Protein AF-R7EUQ8-F1 (afdb_monomer)

Sequence (295 aa):
MTHGIYTDFFNKSLPMPTEGPSDADEAAALLGGLTSAEIRRVIFAPRYCPRLESGFDSVGYFVRMRNRVFRSVKSSVPRGIAATLAAEVVMYPGCFNDPEITRLAFGIPRCMICSLPFPIYNDEIFKDINKLVYRIGIIPIFAEFNRYLLFYPEDIIRKLLNVPGAAFQFNVRSLDYKDTVKFVMSLISSGKHVLFGTGARRAGRYEADTGDHFRLLRRSLGEADFNLLMLGALKFCRPPVEIRRHTEAFKPYTVVRRISFLWLRRRVYDVRVCLFQAGRICGRAAGGSPFRALP

Structure (mmCIF, N/CA/C/O backbone):
data_AF-R7EUQ8-F1
#
_entry.id   AF-R7EUQ8-F1
#
loop_
_atom_site.group_PDB
_atom_site.id
_atom_site.type_symbol
_atom_site.label_atom_id
_atom_site.label_alt_id
_atom_site.label_comp_id
_atom_site.label_asym_id
_atom_site.label_entity_id
_atom_site.label_seq_id
_atom_site.pdbx_PDB_ins_code
_atom_site.Cartn_x
_atom_site.Cartn_y
_atom_site.Cartn_z
_atom_site.occupancy
_atom_site.B_iso_or_equiv
_atom_site.auth_seq_id
_atom_site.auth_comp_id
_atom_site.auth_asym_id
_atom_site.auth_atom_id
_atom_site.pdbx_PDB_model_num
ATOM 1 N N . MET A 1 1 ? -22.438 -2.417 20.469 1.00 34.16 1 MET A N 1
ATOM 2 C CA . MET A 1 1 ? -21.268 -1.767 19.837 1.00 34.16 1 MET A CA 1
ATOM 3 C C . MET A 1 1 ? -20.565 -2.794 18.962 1.00 34.16 1 MET A C 1
ATOM 5 O O . MET A 1 1 ? -19.863 -3.658 19.476 1.00 34.16 1 MET A O 1
ATOM 9 N N . THR A 1 2 ? -20.820 -2.783 17.657 1.00 37.47 2 THR A N 1
ATOM 10 C CA . THR A 1 2 ? -20.051 -3.583 16.693 1.00 37.47 2 THR A CA 1
ATOM 11 C C . THR A 1 2 ? -18.645 -3.001 16.625 1.00 37.47 2 THR A C 1
ATOM 13 O O . THR A 1 2 ? -18.455 -1.931 16.058 1.00 37.47 2 THR A O 1
ATOM 16 N N . HIS A 1 3 ? -17.677 -3.660 17.260 1.00 50.34 3 HIS A N 1
ATOM 17 C CA . HIS A 1 3 ? -16.272 -3.275 17.156 1.00 50.34 3 HIS A CA 1
ATOM 18 C C . HIS A 1 3 ? -15.851 -3.425 15.687 1.00 50.34 3 HIS A C 1
ATOM 20 O O . HIS A 1 3 ? -15.996 -4.505 15.109 1.00 50.34 3 HIS A O 1
ATOM 26 N N . GLY A 1 4 ? -15.409 -2.332 15.063 1.00 57.97 4 GLY A N 1
ATOM 27 C CA . GLY A 1 4 ? -15.016 -2.319 13.657 1.00 57.97 4 GLY A CA 1
ATOM 28 C C . GLY A 1 4 ? -13.839 -3.264 13.393 1.00 57.97 4 GLY A C 1
ATOM 29 O O . GLY A 1 4 ? -12.853 -3.275 14.120 1.00 57.97 4 GLY A O 1
ATOM 30 N N . ILE A 1 5 ? -13.940 -4.085 12.347 1.00 71.94 5 ILE A N 1
ATOM 31 C CA . ILE A 1 5 ? -12.872 -4.985 11.883 1.00 71.94 5 ILE A CA 1
ATOM 32 C C . ILE A 1 5 ? -11.876 -4.175 11.034 1.00 71.94 5 ILE A C 1
ATOM 34 O O . ILE A 1 5 ? -11.945 -4.187 9.799 1.00 71.94 5 ILE A O 1
ATOM 38 N N . TYR A 1 6 ? -10.948 -3.453 11.663 1.00 86.75 6 TYR A N 1
ATOM 39 C CA . TYR A 1 6 ? -10.024 -2.586 10.922 1.00 86.75 6 TYR A CA 1
ATOM 40 C C . TYR A 1 6 ? -8.933 -3.357 10.183 1.00 86.75 6 TYR A C 1
ATOM 42 O O . TYR A 1 6 ? -8.517 -4.451 10.587 1.00 86.75 6 TYR A O 1
ATOM 50 N N . THR A 1 7 ? -8.485 -2.761 9.080 1.00 89.31 7 THR A N 1
ATOM 51 C CA . THR A 1 7 ? -7.442 -3.301 8.207 1.00 89.31 7 THR A CA 1
ATOM 52 C C . THR A 1 7 ? -6.179 -2.459 8.298 1.00 89.31 7 THR A C 1
ATOM 54 O O . THR A 1 7 ? -6.228 -1.251 8.084 1.00 89.31 7 THR A O 1
ATOM 57 N N . ASP A 1 8 ? -5.046 -3.104 8.557 1.00 91.75 8 ASP A N 1
ATOM 58 C CA . ASP A 1 8 ? -3.721 -2.542 8.308 1.00 91.75 8 ASP A CA 1
ATOM 59 C C . ASP A 1 8 ? -3.311 -2.866 6.865 1.00 91.75 8 ASP A C 1
ATOM 61 O O . ASP A 1 8 ? -2.985 -4.012 6.545 1.00 91.75 8 ASP A O 1
ATOM 65 N N . PHE A 1 9 ? -3.383 -1.871 5.976 1.00 92.31 9 PHE A N 1
ATOM 66 C CA . PHE A 1 9 ? -3.142 -2.059 4.540 1.00 92.31 9 PHE A CA 1
ATOM 67 C C . PHE A 1 9 ? -1.665 -2.139 4.155 1.00 92.31 9 PHE A C 1
ATOM 69 O O . PHE A 1 9 ? -1.357 -2.431 2.997 1.00 92.31 9 PHE A O 1
ATOM 76 N N . PHE A 1 10 ? -0.750 -1.852 5.080 1.00 93.81 10 PHE A N 1
ATOM 77 C CA . PHE A 1 10 ? 0.673 -1.817 4.781 1.00 93.81 10 PHE A CA 1
ATOM 78 C C . PHE A 1 10 ? 1.478 -2.165 6.024 1.00 93.81 10 PHE A C 1
ATOM 80 O O . PHE A 1 10 ? 1.730 -1.315 6.877 1.00 93.81 10 PHE A O 1
ATOM 87 N N . ASN A 1 11 ? 1.892 -3.427 6.106 1.00 93.12 11 ASN A N 1
ATOM 88 C CA . ASN A 1 11 ? 2.633 -3.958 7.237 1.00 93.12 11 ASN A CA 1
ATOM 89 C C . ASN A 1 11 ? 3.914 -4.674 6.775 1.00 93.12 11 ASN A C 1
ATOM 91 O O . ASN A 1 11 ? 3.906 -5.418 5.790 1.00 93.12 11 ASN A O 1
ATOM 95 N N . LYS A 1 12 ? 5.015 -4.448 7.494 1.00 93.44 12 LYS A N 1
ATOM 96 C CA . LYS A 1 12 ? 6.372 -4.918 7.178 1.00 93.44 12 LYS A CA 1
ATOM 97 C C . LYS A 1 12 ? 6.929 -5.878 8.239 1.00 93.44 12 LYS A C 1
ATOM 99 O O . LYS A 1 12 ? 8.130 -6.103 8.286 1.00 93.44 12 LYS A O 1
ATOM 104 N N . SER A 1 13 ? 6.074 -6.467 9.076 1.00 92.88 13 SER A N 1
ATOM 105 C CA . SER A 1 13 ? 6.488 -7.320 10.203 1.00 92.88 13 SER A CA 1
ATOM 106 C C . SER A 1 13 ? 6.878 -8.752 9.813 1.00 92.88 13 SER A C 1
ATOM 108 O O . SER A 1 13 ? 7.071 -9.594 10.684 1.00 92.88 13 SER A O 1
ATOM 110 N N . LEU A 1 14 ? 7.021 -9.056 8.517 1.00 94.25 14 LEU A N 1
ATOM 111 C CA . LEU A 1 14 ? 7.651 -10.308 8.095 1.00 94.25 14 LEU A CA 1
ATOM 112 C C . LEU A 1 14 ? 9.177 -10.147 8.157 1.00 94.25 14 LEU A C 1
ATOM 114 O O . LEU A 1 14 ? 9.667 -9.187 7.563 1.00 94.25 14 LEU A O 1
ATOM 118 N N . PRO A 1 15 ? 9.918 -11.062 8.812 1.00 93.19 15 PRO A N 1
ATOM 119 C CA . PRO A 1 15 ? 11.376 -11.000 8.896 1.00 93.19 15 PRO A CA 1
ATOM 120 C C . PRO A 1 15 ? 11.994 -11.414 7.557 1.00 93.19 15 PRO A C 1
ATOM 122 O O . PRO A 1 15 ? 12.353 -12.572 7.328 1.00 93.19 15 PRO A O 1
ATOM 125 N N . MET A 1 16 ? 12.018 -10.475 6.615 1.00 91.81 16 MET A N 1
ATOM 126 C CA . MET A 1 16 ? 12.604 -10.674 5.297 1.00 91.81 16 MET A CA 1
ATOM 127 C C . MET A 1 16 ? 14.109 -10.384 5.358 1.00 91.81 16 MET A C 1
ATOM 129 O O . MET A 1 16 ? 14.545 -9.571 6.166 1.00 91.81 16 MET A O 1
ATOM 133 N N . PRO A 1 17 ? 14.928 -10.978 4.474 1.00 85.38 17 PRO A N 1
ATOM 134 C CA . PRO A 1 17 ? 16.382 -10.783 4.510 1.00 85.38 17 PRO A CA 1
ATOM 135 C C . PRO A 1 17 ? 16.854 -9.319 4.448 1.00 85.38 17 PRO A C 1
ATOM 137 O O . PRO A 1 17 ? 17.940 -8.999 4.919 1.00 85.38 17 PRO A O 1
ATOM 140 N N . THR A 1 18 ? 16.060 -8.436 3.843 1.00 79.81 18 THR A N 1
ATOM 141 C CA . THR A 1 18 ? 16.431 -7.052 3.514 1.00 79.81 18 THR A CA 1
ATOM 142 C C . THR A 1 18 ? 15.625 -6.001 4.272 1.00 79.81 18 THR A C 1
ATOM 144 O O . THR A 1 18 ? 15.927 -4.808 4.188 1.00 79.81 18 THR A O 1
ATOM 147 N N . GLU A 1 19 ? 14.594 -6.410 5.014 1.00 87.12 19 GLU A N 1
ATOM 148 C CA . GLU A 1 19 ? 13.766 -5.514 5.814 1.00 87.12 19 GLU A CA 1
ATOM 149 C C . GLU A 1 19 ? 12.863 -6.259 6.800 1.00 87.12 19 GLU A C 1
ATOM 151 O O . GLU A 1 19 ? 12.637 -7.461 6.693 1.00 87.12 19 GLU A O 1
ATOM 156 N N . GLY A 1 20 ? 12.265 -5.488 7.705 1.00 88.19 20 GLY A N 1
ATOM 157 C CA . GLY A 1 20 ? 11.394 -6.016 8.740 1.00 88.19 20 GLY A CA 1
ATOM 158 C C . GLY A 1 20 ? 12.180 -6.424 9.986 1.00 88.19 20 GLY A C 1
ATOM 159 O O . GLY A 1 20 ? 13.301 -5.940 10.191 1.00 88.19 20 GLY A O 1
ATOM 160 N N . PRO A 1 21 ? 11.567 -7.265 10.830 1.00 90.94 21 PRO A N 1
ATOM 161 C CA . PRO A 1 21 ? 12.168 -7.773 12.052 1.00 90.94 21 PRO A CA 1
ATOM 162 C C . PRO A 1 21 ? 13.388 -8.641 11.767 1.00 90.94 21 PRO A C 1
ATOM 164 O O . PRO A 1 21 ? 13.488 -9.269 10.713 1.00 90.94 21 PRO A O 1
ATOM 167 N N . SER A 1 22 ? 14.289 -8.711 12.737 1.00 89.50 22 SER A N 1
ATOM 168 C CA . SER A 1 22 ? 15.525 -9.491 12.642 1.00 89.50 22 SER A CA 1
ATOM 169 C C . SER A 1 22 ? 15.256 -10.998 12.689 1.00 89.50 22 SER A C 1
ATOM 171 O O . SER A 1 22 ? 15.997 -11.784 12.100 1.00 89.50 22 SER A O 1
ATOM 173 N N . ASP A 1 23 ? 14.182 -11.401 13.372 1.00 90.00 23 ASP A N 1
ATOM 174 C CA . ASP A 1 23 ? 13.804 -12.792 13.593 1.00 90.00 23 ASP A CA 1
ATOM 175 C C . ASP A 1 23 ? 12.287 -12.961 13.834 1.00 90.00 23 ASP A C 1
ATOM 177 O O . ASP A 1 23 ? 11.487 -12.024 13.738 1.00 90.00 23 ASP A O 1
ATOM 181 N N . ALA A 1 24 ? 11.877 -14.206 14.094 1.00 90.44 24 ALA A N 1
ATOM 182 C CA . ALA A 1 24 ? 10.484 -14.564 14.331 1.00 90.44 24 ALA A CA 1
ATOM 183 C C . ALA A 1 24 ? 9.937 -14.047 15.674 1.00 90.44 24 ALA A C 1
ATOM 185 O O . ALA A 1 24 ? 8.727 -13.827 15.771 1.00 90.44 24 ALA A O 1
ATOM 186 N N . ASP A 1 25 ? 10.790 -13.832 16.676 1.00 90.12 25 ASP A N 1
ATOM 187 C CA . ASP A 1 25 ? 10.382 -13.377 18.007 1.00 90.12 25 ASP A CA 1
ATOM 188 C C . ASP A 1 25 ? 10.091 -11.873 17.989 1.00 90.12 25 ASP A C 1
ATOM 190 O O . ASP A 1 25 ? 9.046 -11.428 18.471 1.00 90.12 25 ASP A O 1
ATOM 194 N N . GLU A 1 26 ? 10.946 -11.086 17.331 1.00 89.88 26 GLU A N 1
ATOM 195 C CA . GLU A 1 26 ? 10.694 -9.667 17.083 1.00 89.88 26 GLU A CA 1
ATOM 196 C C . GLU A 1 26 ? 9.436 -9.478 16.212 1.00 89.88 26 GLU A C 1
ATOM 198 O O . GLU A 1 26 ? 8.598 -8.611 16.489 1.00 89.88 26 GLU A O 1
ATOM 203 N N . ALA A 1 27 ? 9.239 -10.335 15.203 1.00 91.81 27 ALA A N 1
ATOM 204 C CA . ALA A 1 27 ? 8.005 -10.356 14.421 1.00 91.81 27 ALA A CA 1
ATOM 205 C C . ALA A 1 27 ? 6.776 -10.688 15.283 1.00 91.81 27 ALA A C 1
ATOM 207 O O . ALA A 1 27 ? 5.742 -10.028 15.165 1.00 91.81 27 ALA A O 1
ATOM 208 N N . ALA A 1 28 ? 6.873 -11.667 16.185 1.00 89.38 28 ALA A N 1
ATOM 209 C CA . ALA A 1 28 ? 5.788 -12.019 17.097 1.00 89.38 28 ALA A CA 1
ATOM 210 C C . ALA A 1 28 ? 5.420 -10.855 18.029 1.00 89.38 28 ALA A C 1
ATOM 212 O O . ALA A 1 28 ? 4.234 -10.578 18.226 1.00 89.38 28 ALA A O 1
ATOM 213 N N . ALA A 1 29 ? 6.417 -10.131 18.544 1.00 87.56 29 ALA A N 1
ATOM 214 C CA . ALA A 1 29 ? 6.205 -8.953 19.378 1.00 87.56 29 ALA A CA 1
ATOM 215 C C . ALA A 1 29 ? 5.434 -7.847 18.633 1.00 87.56 29 ALA A C 1
ATOM 217 O O . ALA A 1 29 ? 4.500 -7.264 19.187 1.00 87.56 29 ALA A O 1
ATOM 218 N N . LEU A 1 30 ? 5.766 -7.599 17.360 1.00 87.50 30 LEU A N 1
ATOM 219 C CA . LEU A 1 30 ? 5.015 -6.675 16.502 1.00 87.50 30 LEU A CA 1
ATOM 220 C C . LEU A 1 30 ? 3.567 -7.123 16.288 1.00 87.50 30 LEU A C 1
ATOM 222 O O . LEU A 1 30 ? 2.634 -6.330 16.430 1.00 87.50 30 LEU A O 1
ATOM 226 N N . LEU A 1 31 ? 3.375 -8.400 15.956 1.00 88.94 31 LEU A N 1
ATOM 227 C CA . LEU A 1 31 ? 2.060 -8.967 15.664 1.00 88.94 31 LEU A CA 1
ATOM 228 C C . LEU A 1 31 ? 1.137 -8.969 16.886 1.00 88.94 31 LEU A C 1
ATOM 230 O O . LEU A 1 31 ? -0.070 -8.762 16.737 1.00 88.94 31 LEU A O 1
ATOM 234 N N . GLY A 1 32 ? 1.691 -9.130 18.090 1.00 85.00 32 GLY A N 1
ATOM 235 C CA . GLY A 1 32 ? 0.947 -9.031 19.346 1.00 85.00 32 GLY A CA 1
ATOM 236 C C . GLY A 1 32 ? 0.250 -7.678 19.536 1.00 85.00 32 GLY A C 1
ATOM 237 O O . GLY A 1 32 ? -0.845 -7.624 20.098 1.00 85.00 32 GLY A O 1
ATOM 238 N N . GLY A 1 33 ? 0.822 -6.593 18.999 1.00 82.88 33 GLY A N 1
ATOM 239 C CA . GLY A 1 33 ? 0.255 -5.244 19.084 1.00 82.88 33 GLY A CA 1
ATOM 240 C C . GLY A 1 33 ? -1.011 -5.024 18.247 1.00 82.88 33 GLY A C 1
ATOM 241 O O . GLY A 1 33 ? -1.800 -4.133 18.560 1.00 82.88 33 GLY A O 1
ATOM 242 N N . LEU A 1 34 ? -1.257 -5.853 17.224 1.00 85.50 34 LEU A N 1
ATOM 243 C CA . LEU A 1 34 ? -2.362 -5.652 16.277 1.00 85.50 34 LEU A CA 1
ATOM 244 C C . LEU A 1 34 ? -3.739 -5.706 16.952 1.00 85.50 34 LEU A C 1
ATOM 246 O O . LEU A 1 34 ? -4.609 -4.890 16.656 1.00 85.50 34 LEU A O 1
ATOM 250 N N . THR A 1 35 ? -3.945 -6.642 17.883 1.00 81.94 35 THR A N 1
ATOM 251 C CA . THR A 1 35 ? -5.243 -6.788 18.565 1.00 81.94 35 THR A CA 1
ATOM 252 C C . THR A 1 35 ? -5.562 -5.586 19.444 1.00 81.94 35 THR A C 1
ATOM 254 O O . THR A 1 35 ? -6.700 -5.118 19.435 1.00 81.94 35 THR A O 1
ATOM 257 N N . SER A 1 36 ? -4.567 -5.076 20.170 1.00 81.75 36 SER A N 1
ATOM 258 C CA . SER A 1 36 ? -4.708 -3.887 21.016 1.00 81.75 36 SER A CA 1
ATOM 259 C C . SER A 1 36 ? -4.984 -2.625 20.195 1.00 81.75 36 SER A C 1
ATOM 261 O O . SER A 1 36 ? -5.656 -1.721 20.676 1.00 81.75 36 SER A O 1
ATOM 263 N N . ALA A 1 37 ? -4.524 -2.593 18.942 1.00 80.19 37 ALA A N 1
ATOM 264 C CA . ALA A 1 37 ? -4.804 -1.541 17.966 1.00 80.19 37 ALA A CA 1
ATOM 265 C C . ALA A 1 37 ? -6.154 -1.711 17.232 1.00 80.19 37 ALA A C 1
ATOM 267 O O . ALA A 1 37 ? -6.403 -1.041 16.230 1.00 80.19 37 ALA A O 1
ATOM 268 N N . GLU A 1 38 ? -7.017 -2.628 17.691 1.00 85.06 38 GLU A N 1
ATOM 269 C CA . GLU A 1 38 ? -8.305 -2.972 17.067 1.00 85.06 38 GLU A CA 1
ATOM 270 C C . GLU A 1 38 ? -8.178 -3.505 15.619 1.00 85.06 38 GLU A C 1
ATOM 272 O O . GLU A 1 38 ? -9.156 -3.573 14.870 1.00 85.06 38 GLU A O 1
ATOM 277 N N . ILE A 1 39 ? -6.980 -3.932 15.205 1.00 87.75 39 ILE A N 1
ATOM 278 C CA . ILE A 1 39 ? -6.729 -4.482 13.872 1.00 87.75 39 ILE A CA 1
ATOM 279 C C . ILE A 1 39 ? -7.186 -5.944 13.833 1.00 87.75 39 ILE A C 1
ATOM 281 O O . ILE A 1 39 ? -6.866 -6.772 14.693 1.00 87.75 39 ILE A O 1
ATOM 285 N N . ARG A 1 40 ? -7.956 -6.274 12.795 1.00 88.31 40 ARG A N 1
ATOM 286 C CA . ARG A 1 40 ? -8.498 -7.620 12.539 1.00 88.31 40 ARG A CA 1
ATOM 287 C C . ARG A 1 40 ? -8.167 -8.141 11.144 1.00 88.31 40 ARG A C 1
ATOM 289 O O . ARG A 1 40 ? -8.379 -9.316 10.858 1.00 88.31 40 ARG A O 1
ATOM 296 N N . ARG A 1 41 ? -7.620 -7.293 10.274 1.00 90.56 41 ARG A N 1
ATOM 297 C CA . ARG A 1 41 ? -7.054 -7.678 8.979 1.00 90.56 41 ARG A CA 1
ATOM 298 C C . ARG A 1 41 ? -5.692 -7.035 8.802 1.00 90.56 41 ARG A C 1
ATOM 300 O O . ARG A 1 41 ? -5.531 -5.861 9.106 1.00 90.56 41 ARG A O 1
ATOM 307 N N . VAL A 1 42 ? -4.736 -7.784 8.278 1.00 91.56 42 VAL A N 1
ATOM 308 C CA . VAL A 1 42 ? -3.388 -7.277 8.009 1.00 91.56 42 VAL A CA 1
ATOM 309 C C . VAL A 1 42 ? -2.944 -7.677 6.612 1.00 91.56 42 VAL A C 1
ATOM 311 O O . VAL A 1 42 ? -3.123 -8.823 6.190 1.00 91.56 42 VAL A O 1
ATOM 314 N N . ILE A 1 43 ? -2.372 -6.718 5.892 1.00 94.50 43 ILE A N 1
ATOM 315 C CA . ILE A 1 43 ? -1.746 -6.923 4.592 1.00 94.50 43 ILE A CA 1
ATOM 316 C C . ILE A 1 43 ? -0.237 -6.837 4.785 1.00 94.50 43 ILE A C 1
ATOM 318 O O . ILE A 1 43 ? 0.337 -5.757 4.932 1.00 94.50 43 ILE A O 1
ATOM 322 N N . PHE A 1 44 ? 0.407 -7.999 4.779 1.00 95.62 44 PHE A N 1
ATOM 323 C CA . PHE A 1 44 ? 1.857 -8.087 4.788 1.00 95.62 44 PHE A CA 1
ATOM 324 C C . PHE A 1 44 ? 2.383 -7.722 3.407 1.00 95.62 44 PHE A C 1
ATOM 326 O O . PHE A 1 44 ? 2.119 -8.428 2.431 1.00 95.62 44 PHE A O 1
ATOM 333 N N . ALA A 1 45 ? 3.136 -6.633 3.327 1.00 96.06 45 ALA A N 1
ATOM 334 C CA . ALA A 1 45 ? 3.613 -6.065 2.076 1.00 96.06 45 ALA A CA 1
ATOM 335 C C . ALA A 1 45 ? 5.141 -5.918 2.069 1.00 96.06 45 ALA A C 1
ATOM 337 O O . ALA A 1 45 ? 5.634 -4.802 1.901 1.00 96.06 45 ALA A O 1
ATOM 338 N N . PRO A 1 46 ? 5.920 -7.003 2.247 1.00 94.81 46 PRO A N 1
ATOM 339 C CA . PRO A 1 46 ? 7.370 -6.911 2.167 1.00 94.81 46 PRO A CA 1
ATOM 340 C C . PRO A 1 46 ? 7.829 -6.397 0.798 1.00 94.81 46 PRO A C 1
ATOM 342 O O . PRO A 1 46 ? 7.139 -6.558 -0.210 1.00 94.81 46 PRO A O 1
ATOM 345 N N . ARG A 1 47 ? 8.982 -5.742 0.775 1.00 93.81 47 ARG A N 1
ATOM 346 C CA . ARG A 1 47 ? 9.561 -5.046 -0.359 1.00 93.81 47 ARG A CA 1
ATOM 347 C C . ARG A 1 47 ? 10.051 -6.082 -1.345 1.00 93.81 47 ARG A C 1
ATOM 349 O O . ARG A 1 47 ? 10.770 -7.007 -0.990 1.00 93.81 47 ARG A O 1
ATOM 356 N N . TYR A 1 48 ? 9.662 -5.893 -2.591 1.00 93.75 48 TYR A N 1
ATOM 357 C CA . TYR A 1 48 ? 10.220 -6.603 -3.718 1.00 93.75 48 TYR A CA 1
ATOM 358 C C . TYR A 1 48 ? 11.032 -5.614 -4.551 1.00 93.75 48 TYR A C 1
ATOM 360 O O . TYR A 1 48 ? 10.471 -4.708 -5.176 1.00 93.75 48 TYR A O 1
ATOM 368 N N . CYS A 1 49 ? 12.357 -5.772 -4.534 1.00 88.31 49 CYS A N 1
ATOM 369 C CA . CYS A 1 49 ? 13.269 -4.968 -5.338 1.00 88.31 49 CYS A CA 1
ATOM 370 C C . CYS A 1 49 ? 14.403 -5.819 -5.940 1.00 88.31 49 CYS A C 1
ATOM 372 O O . CYS A 1 49 ? 15.523 -5.812 -5.430 1.00 88.31 49 CYS A O 1
ATOM 374 N N . PRO A 1 50 ? 14.155 -6.519 -7.059 1.00 80.94 50 PRO A N 1
ATOM 375 C CA . PRO A 1 50 ? 15.129 -7.436 -7.660 1.00 80.94 50 PRO A CA 1
ATOM 376 C C . PRO A 1 50 ? 16.417 -6.745 -8.144 1.00 80.94 50 PRO A C 1
ATOM 378 O O . PRO A 1 50 ? 17.432 -7.402 -8.326 1.00 80.94 50 PRO A O 1
ATOM 381 N N . ARG A 1 51 ? 16.403 -5.418 -8.363 1.00 76.75 51 ARG A N 1
ATOM 382 C CA . ARG A 1 51 ? 17.589 -4.653 -8.793 1.00 76.75 51 ARG A CA 1
ATOM 383 C C . ARG A 1 51 ? 18.478 -4.159 -7.652 1.00 76.75 51 ARG A C 1
ATOM 385 O O . ARG A 1 51 ? 19.629 -3.829 -7.911 1.00 76.75 51 ARG A O 1
ATOM 392 N N . LEU A 1 52 ? 17.944 -4.030 -6.439 1.00 63.69 52 LEU A N 1
ATOM 393 C CA . LEU A 1 52 ? 18.683 -3.479 -5.294 1.00 63.69 52 LEU A CA 1
ATOM 394 C C . LEU A 1 52 ? 19.062 -4.550 -4.273 1.00 63.69 52 LEU A C 1
ATOM 396 O O . LEU A 1 52 ? 19.949 -4.326 -3.456 1.00 63.69 52 LEU A O 1
ATOM 400 N N . GLU A 1 53 ? 18.387 -5.695 -4.303 1.00 65.12 53 GLU A N 1
ATOM 401 C CA . GLU A 1 53 ? 18.494 -6.711 -3.270 1.00 65.12 53 GLU A CA 1
ATOM 402 C C . GLU A 1 53 ? 18.998 -8.025 -3.878 1.00 65.12 53 GLU A C 1
ATOM 404 O O . GLU A 1 53 ? 18.274 -8.717 -4.599 1.00 65.12 53 GLU A O 1
ATOM 409 N N . SER A 1 54 ? 20.260 -8.358 -3.586 1.00 57.41 54 SER A N 1
ATOM 410 C CA . SER A 1 54 ? 20.895 -9.605 -4.017 1.00 57.41 54 SER A CA 1
ATOM 411 C C . SER A 1 54 ? 20.078 -10.811 -3.549 1.00 57.41 54 SER A C 1
ATOM 413 O O . SER A 1 54 ? 19.818 -10.965 -2.355 1.00 57.41 54 SER A O 1
ATOM 415 N N . GLY A 1 55 ? 19.690 -11.678 -4.485 1.00 59.62 55 GLY A N 1
ATOM 416 C CA . GLY A 1 55 ? 18.974 -12.918 -4.196 1.00 59.62 55 GLY A CA 1
ATOM 417 C C . GLY A 1 55 ? 17.465 -12.881 -4.437 1.00 59.62 55 GLY A C 1
ATOM 418 O O . GLY A 1 55 ? 16.827 -13.905 -4.228 1.00 59.62 55 GLY A O 1
ATOM 419 N N . PHE A 1 56 ? 16.866 -11.778 -4.903 1.00 64.31 56 PHE A N 1
ATOM 420 C CA . PHE A 1 56 ? 15.481 -11.773 -5.409 1.00 64.31 56 PHE A CA 1
ATOM 421 C C . PHE A 1 56 ? 15.433 -11.828 -6.939 1.00 64.31 56 PHE A C 1
ATOM 423 O O . PHE A 1 56 ? 14.802 -10.995 -7.582 1.00 64.31 56 PHE A O 1
ATOM 430 N N . ASP A 1 57 ? 16.062 -12.842 -7.528 1.00 69.88 57 ASP A N 1
ATOM 431 C CA . ASP A 1 57 ? 16.316 -12.902 -8.978 1.00 69.88 57 ASP A CA 1
ATOM 432 C C . ASP A 1 57 ? 15.044 -13.079 -9.835 1.00 69.88 57 ASP A C 1
ATOM 434 O O . ASP A 1 57 ? 15.078 -12.945 -11.055 1.00 69.88 57 ASP A O 1
ATOM 438 N N . SER A 1 58 ? 13.898 -13.384 -9.215 1.00 86.88 58 SER A N 1
ATOM 439 C CA . SER A 1 58 ? 12.596 -13.512 -9.887 1.00 86.88 58 SER A CA 1
ATOM 440 C C . SER A 1 58 ? 11.424 -13.299 -8.928 1.00 86.88 58 SER A C 1
ATOM 442 O O . SER A 1 58 ? 11.546 -13.498 -7.711 1.00 86.88 58 SER A O 1
ATOM 444 N N . VAL A 1 59 ? 10.248 -12.974 -9.478 1.00 93.69 59 VAL A N 1
ATOM 445 C CA . VAL A 1 59 ? 8.991 -12.943 -8.710 1.00 93.69 59 VAL A CA 1
ATOM 446 C C . VAL A 1 59 ? 8.717 -14.300 -8.051 1.00 93.69 59 VAL A C 1
ATOM 448 O O . VAL A 1 59 ? 8.347 -14.365 -6.874 1.00 93.69 59 VAL A O 1
ATOM 451 N N . GLY A 1 60 ? 8.951 -15.401 -8.772 1.00 93.31 60 GLY A N 1
ATOM 452 C CA . GLY A 1 60 ? 8.756 -16.754 -8.257 1.00 93.31 60 GLY A CA 1
ATOM 453 C C . GLY A 1 60 ? 9.606 -17.062 -7.019 1.00 93.31 60 GLY A C 1
ATOM 454 O O . GLY A 1 60 ? 9.094 -17.648 -6.058 1.00 93.31 60 GLY A O 1
ATOM 455 N N . TYR A 1 61 ? 10.876 -16.644 -7.002 1.00 91.12 61 TYR A N 1
ATOM 456 C CA . TYR A 1 61 ? 11.741 -16.798 -5.829 1.00 91.12 61 TYR A CA 1
ATOM 457 C C . TYR A 1 61 ? 11.233 -15.979 -4.638 1.00 91.12 61 TYR A C 1
ATOM 459 O O . TYR A 1 61 ? 11.044 -16.535 -3.552 1.00 91.12 61 TYR A O 1
ATOM 467 N N . PHE A 1 62 ? 10.935 -14.691 -4.850 1.00 94.00 62 PHE A N 1
ATOM 468 C CA . PHE A 1 62 ? 10.411 -13.814 -3.802 1.00 94.00 62 PHE A CA 1
ATOM 469 C C . PHE A 1 62 ? 9.142 -14.388 -3.159 1.00 94.00 62 PHE A C 1
ATOM 471 O O . PHE A 1 62 ? 9.048 -14.469 -1.934 1.00 94.00 62 PHE A O 1
ATOM 478 N N . VAL A 1 63 ? 8.186 -14.864 -3.965 1.00 95.31 63 VAL A N 1
ATOM 479 C CA . VAL A 1 63 ? 6.934 -15.445 -3.456 1.00 95.31 63 VAL A CA 1
ATOM 480 C C . VAL A 1 63 ? 7.195 -16.701 -2.621 1.00 95.31 63 VAL A C 1
ATOM 482 O O . VAL A 1 63 ? 6.571 -16.870 -1.569 1.00 95.31 63 VAL A O 1
ATOM 485 N N . ARG A 1 64 ? 8.119 -17.581 -3.040 1.00 94.94 64 ARG A N 1
ATOM 486 C CA . ARG A 1 64 ? 8.495 -18.766 -2.246 1.00 94.94 64 ARG A CA 1
ATOM 487 C C . ARG A 1 64 ? 9.105 -18.366 -0.905 1.00 94.94 64 ARG A C 1
ATOM 489 O O . ARG A 1 64 ? 8.695 -18.916 0.118 1.00 94.94 64 ARG A O 1
ATOM 496 N N . MET A 1 65 ? 10.025 -17.402 -0.909 1.00 93.56 65 MET A N 1
ATOM 497 C CA . MET A 1 65 ? 10.673 -16.893 0.301 1.00 93.56 65 MET A CA 1
ATOM 498 C C . MET A 1 65 ? 9.656 -16.259 1.255 1.00 93.56 65 MET A C 1
ATOM 500 O O . MET A 1 65 ? 9.520 -16.713 2.389 1.00 93.56 65 MET A O 1
ATOM 504 N N . ARG A 1 66 ? 8.864 -15.291 0.775 1.00 95.25 66 ARG A N 1
ATOM 505 C CA . ARG A 1 66 ? 7.801 -14.627 1.547 1.00 95.25 66 ARG A CA 1
ATOM 506 C C . ARG A 1 66 ? 6.854 -15.639 2.183 1.00 95.25 66 ARG A C 1
ATOM 508 O O . ARG A 1 66 ? 6.523 -15.530 3.357 1.00 95.25 66 ARG A O 1
ATOM 515 N N . ASN A 1 67 ? 6.414 -16.639 1.420 1.00 96.25 67 ASN A N 1
ATOM 516 C CA . ASN A 1 67 ? 5.493 -17.648 1.933 1.00 96.25 67 ASN A CA 1
ATOM 517 C C . ASN A 1 67 ? 6.163 -18.564 2.973 1.00 96.25 67 ASN A C 1
ATOM 519 O O . ASN A 1 67 ? 5.498 -18.985 3.916 1.00 96.25 67 ASN A O 1
ATOM 523 N N . ARG A 1 68 ? 7.459 -18.878 2.826 1.00 95.69 68 ARG A N 1
ATOM 524 C CA . ARG A 1 68 ? 8.231 -19.627 3.832 1.00 95.69 68 ARG A CA 1
ATOM 525 C C . ARG A 1 68 ? 8.355 -18.831 5.132 1.00 95.69 68 ARG A C 1
ATOM 527 O O . ARG A 1 68 ? 8.041 -19.380 6.182 1.00 95.69 68 ARG A O 1
ATOM 534 N N . VAL A 1 69 ? 8.732 -17.557 5.041 1.00 95.12 69 VAL A N 1
ATOM 535 C CA . VAL A 1 69 ? 8.828 -16.633 6.183 1.00 95.12 69 VAL A CA 1
ATOM 536 C C . VAL A 1 69 ? 7.470 -16.459 6.863 1.00 95.12 69 VAL A C 1
ATOM 538 O O . VAL A 1 69 ? 7.356 -16.570 8.077 1.00 95.12 69 VAL A O 1
ATOM 541 N N . PHE A 1 70 ? 6.394 -16.277 6.096 1.00 96.38 70 PHE A N 1
ATOM 542 C CA . PHE A 1 70 ? 5.061 -16.188 6.684 1.00 96.38 70 PHE A CA 1
ATOM 543 C C . PHE A 1 70 ? 4.686 -17.454 7.461 1.00 96.38 70 PHE A C 1
ATOM 545 O O . PHE A 1 70 ? 4.116 -17.356 8.541 1.00 96.38 70 PHE A O 1
ATOM 552 N N . ARG A 1 71 ? 5.020 -18.650 6.953 1.00 95.88 71 ARG A N 1
ATOM 553 C CA . ARG A 1 71 ? 4.741 -19.905 7.670 1.00 95.88 71 ARG A CA 1
ATOM 554 C C . ARG A 1 71 ? 5.460 -19.981 9.016 1.00 95.88 71 ARG A C 1
ATOM 556 O O . ARG A 1 71 ? 4.855 -20.512 9.940 1.00 95.88 71 ARG A O 1
ATOM 563 N N . SER A 1 72 ? 6.682 -19.454 9.139 1.00 93.69 72 SER A N 1
ATOM 564 C CA . SER A 1 72 ? 7.414 -19.480 10.413 1.00 93.69 72 SER A CA 1
ATOM 565 C C . SER A 1 72 ? 6.839 -18.525 11.459 1.00 93.69 72 SER A C 1
ATOM 567 O O . SER A 1 72 ? 6.976 -18.800 12.642 1.00 93.69 72 SER A O 1
ATOM 569 N N . VAL A 1 73 ? 6.157 -17.448 11.050 1.00 93.88 73 VAL A N 1
ATOM 570 C CA . VAL A 1 73 ? 5.516 -16.488 11.975 1.00 93.88 73 VAL A CA 1
ATOM 571 C C . VAL A 1 73 ? 3.996 -16.651 12.071 1.00 93.88 73 VAL A C 1
ATOM 573 O O . VAL A 1 73 ? 3.337 -15.943 12.829 1.00 93.88 73 VAL A O 1
ATOM 576 N N . LYS A 1 74 ? 3.400 -1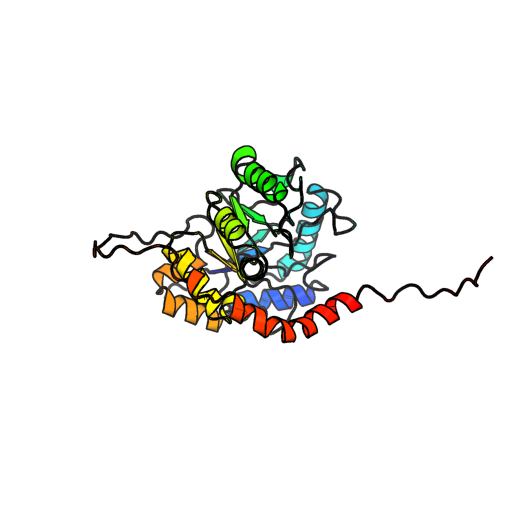7.579 11.310 1.00 93.62 74 LYS A N 1
ATOM 577 C CA . LYS A 1 74 ? 1.940 -17.739 11.207 1.00 93.62 74 LYS A CA 1
ATOM 578 C C . LYS A 1 74 ? 1.285 -18.023 12.559 1.00 93.62 74 LYS A C 1
ATOM 580 O O . LYS A 1 74 ? 0.188 -17.532 12.803 1.00 93.62 74 LYS A O 1
ATOM 585 N N . SER A 1 75 ? 1.939 -18.801 13.421 1.00 92.88 75 SER A N 1
ATOM 586 C CA . SER A 1 75 ? 1.465 -19.093 14.781 1.00 92.88 75 SER A CA 1
ATOM 587 C C . SER A 1 75 ? 1.453 -17.866 15.691 1.00 92.88 75 SER A C 1
ATOM 589 O O . SER A 1 75 ? 0.695 -17.843 16.656 1.00 92.88 75 SER A O 1
ATOM 591 N N . SER A 1 76 ? 2.258 -16.852 15.371 1.00 92.19 76 SER A N 1
ATOM 592 C CA . SER A 1 76 ? 2.360 -15.597 16.117 1.00 92.19 76 SER A CA 1
ATOM 593 C C . SER A 1 76 ? 1.327 -14.559 15.677 1.00 92.19 76 SER A C 1
ATOM 595 O O . SER A 1 76 ? 1.153 -13.549 16.352 1.00 92.19 76 SER A O 1
ATOM 597 N N . VAL A 1 77 ? 0.618 -14.786 14.563 1.00 91.00 77 VAL A N 1
ATOM 598 C CA . VAL A 1 77 ? -0.514 -13.941 14.162 1.00 91.00 77 VAL A CA 1
ATOM 599 C C . VAL A 1 77 ? -1.668 -14.178 15.147 1.00 91.00 77 VAL A C 1
ATOM 601 O O . VAL A 1 77 ? -2.138 -15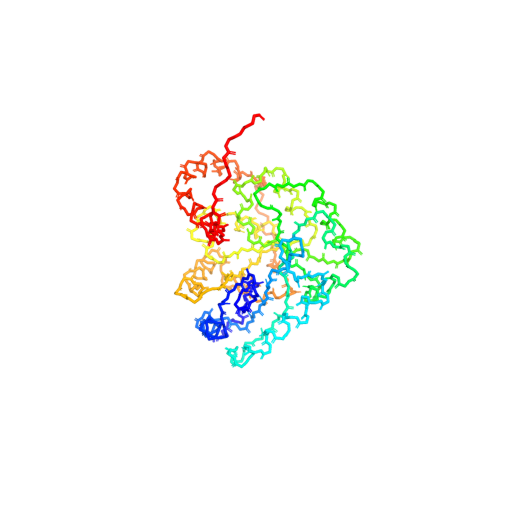.316 15.254 1.00 91.00 77 VAL A O 1
ATOM 604 N N . PRO A 1 78 ? -2.160 -13.143 15.857 1.00 89.44 78 PRO A N 1
ATOM 605 C CA . PRO A 1 78 ? -3.236 -13.312 16.828 1.00 89.44 78 PRO A CA 1
ATOM 606 C C . PRO A 1 78 ? -4.481 -13.981 16.235 1.00 89.44 78 PRO A C 1
ATOM 608 O O . PRO A 1 78 ? -4.888 -13.706 15.101 1.00 89.44 78 PRO A O 1
ATOM 611 N N . ARG A 1 79 ? -5.129 -14.844 17.029 1.00 88.31 79 ARG A N 1
ATOM 612 C CA . ARG A 1 79 ? -6.382 -15.504 16.630 1.00 88.31 79 ARG A CA 1
ATOM 613 C C . ARG A 1 79 ? -7.435 -14.462 16.241 1.00 88.31 79 ARG A C 1
ATOM 615 O O . ARG A 1 79 ? -7.609 -13.457 16.922 1.00 88.31 79 ARG A O 1
ATOM 622 N N . GLY A 1 80 ? -8.157 -14.728 15.154 1.00 85.00 80 GLY A N 1
ATOM 623 C CA . GLY A 1 80 ? -9.189 -13.826 14.632 1.00 85.00 80 GLY A CA 1
ATOM 624 C C . GLY A 1 80 ? -8.665 -12.697 13.738 1.00 85.00 80 GLY A C 1
ATOM 625 O O . GLY A 1 80 ? -9.477 -11.931 13.224 1.00 85.00 80 GLY A O 1
ATOM 626 N N . ILE A 1 81 ? -7.349 -12.602 13.508 1.00 88.25 81 ILE A N 1
ATOM 627 C CA . ILE A 1 81 ? -6.781 -11.707 12.494 1.00 88.25 81 ILE A CA 1
ATOM 628 C C . ILE A 1 81 ? -6.672 -12.439 11.154 1.00 88.25 81 ILE A C 1
ATOM 630 O O . ILE A 1 81 ? -6.021 -13.479 11.045 1.00 88.25 81 ILE A O 1
ATOM 634 N N . ALA A 1 82 ? -7.279 -11.877 10.110 1.00 90.00 82 ALA A N 1
ATOM 635 C CA . ALA A 1 82 ? -7.122 -12.371 8.748 1.00 90.00 82 ALA A CA 1
ATOM 636 C C . ALA A 1 82 ? -5.884 -11.746 8.082 1.00 90.00 82 ALA A C 1
ATOM 638 O O . ALA A 1 82 ? -5.777 -10.529 7.926 1.00 90.00 82 ALA A O 1
ATOM 639 N N . ALA A 1 83 ? -4.948 -12.602 7.678 1.00 91.69 83 ALA A N 1
ATOM 640 C CA . ALA A 1 83 ? -3.689 -12.221 7.048 1.00 91.69 83 ALA A CA 1
ATOM 641 C C . ALA A 1 83 ? -3.760 -12.344 5.520 1.00 91.69 83 ALA A C 1
ATOM 643 O O . ALA A 1 83 ? -4.152 -13.385 4.994 1.00 91.69 83 ALA A O 1
ATOM 644 N N . THR A 1 84 ? -3.319 -11.306 4.810 1.00 94.06 84 THR A N 1
ATOM 645 C CA . THR A 1 84 ? -3.134 -11.306 3.352 1.00 94.06 84 THR A CA 1
ATOM 646 C C . THR A 1 84 ? -1.662 -11.087 3.023 1.00 94.06 84 THR A C 1
ATOM 648 O O . THR A 1 84 ? -1.023 -10.207 3.595 1.00 94.06 84 THR A O 1
ATOM 651 N N . LEU A 1 85 ? -1.122 -11.879 2.095 1.00 95.44 85 LEU A N 1
ATOM 652 C CA . LEU A 1 85 ? 0.247 -11.722 1.606 1.00 95.44 85 LEU A CA 1
ATOM 653 C C . LEU A 1 85 ? 0.256 -10.949 0.287 1.00 95.44 85 LEU A C 1
ATOM 655 O O . LEU A 1 85 ? -0.317 -11.401 -0.702 1.00 95.44 85 LEU A O 1
ATOM 659 N N . ALA A 1 86 ? 0.960 -9.825 0.273 1.00 95.25 86 ALA A N 1
ATOM 660 C CA . ALA A 1 86 ? 1.176 -8.953 -0.874 1.00 95.25 86 ALA A CA 1
ATOM 661 C C . ALA A 1 86 ? 2.684 -8.708 -1.072 1.00 95.25 86 ALA A C 1
ATOM 663 O O . ALA A 1 86 ? 3.522 -9.455 -0.553 1.00 95.25 86 ALA A O 1
ATOM 664 N N . ALA A 1 87 ? 3.034 -7.690 -1.851 1.00 95.19 87 ALA A N 1
ATOM 665 C CA . ALA A 1 87 ? 4.374 -7.123 -1.899 1.00 95.19 87 ALA A CA 1
ATOM 666 C C . ALA A 1 87 ? 4.288 -5.608 -2.094 1.00 95.19 87 ALA A C 1
ATOM 668 O O . ALA A 1 87 ? 3.384 -5.128 -2.778 1.00 95.19 87 ALA A O 1
ATOM 669 N N . GLU A 1 88 ? 5.245 -4.875 -1.535 1.00 96.69 88 GLU A N 1
ATOM 670 C CA . GLU A 1 88 ? 5.554 -3.513 -1.965 1.00 96.69 88 GLU A CA 1
ATOM 671 C C . GLU A 1 88 ? 6.553 -3.597 -3.124 1.00 96.69 88 GLU A C 1
ATOM 673 O O . GLU A 1 88 ? 7.738 -3.855 -2.917 1.00 96.69 88 GLU A O 1
ATOM 678 N N . VAL A 1 89 ? 6.089 -3.391 -4.353 1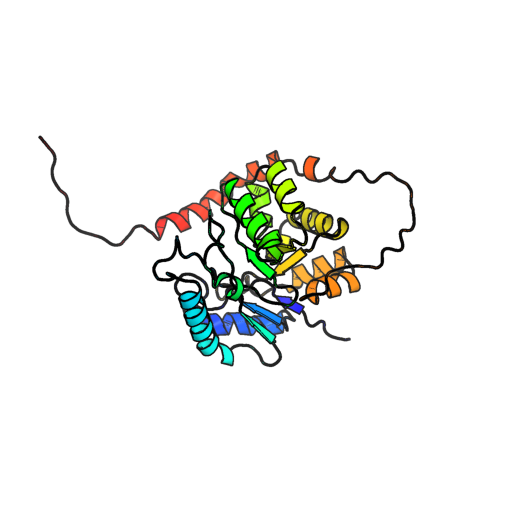.00 96.25 89 VAL A N 1
ATOM 679 C CA . VAL A 1 89 ? 6.947 -3.421 -5.540 1.00 96.25 89 VAL A CA 1
ATOM 680 C C . VAL A 1 89 ? 7.664 -2.086 -5.680 1.00 96.25 89 VAL A C 1
ATOM 682 O O . VAL A 1 89 ? 7.025 -1.050 -5.868 1.00 96.25 89 VAL A O 1
ATOM 685 N N . VAL A 1 90 ? 8.995 -2.099 -5.608 1.00 94.69 90 VAL A N 1
ATOM 686 C CA . VAL A 1 90 ? 9.793 -0.908 -5.912 1.00 94.69 90 VAL A CA 1
ATOM 687 C C . VAL A 1 90 ? 9.779 -0.682 -7.412 1.00 94.69 90 VAL A C 1
ATOM 689 O O . VAL A 1 90 ? 10.244 -1.520 -8.185 1.00 94.69 90 VAL A O 1
ATOM 692 N N . MET A 1 91 ? 9.248 0.464 -7.823 1.00 95.06 91 MET A N 1
ATOM 693 C CA . MET A 1 91 ? 9.153 0.811 -9.228 1.00 95.06 91 MET A CA 1
ATOM 694 C C . MET A 1 91 ? 10.510 1.249 -9.765 1.00 95.06 91 MET A C 1
ATOM 696 O O . MET A 1 91 ? 11.220 2.057 -9.172 1.00 95.06 91 MET A O 1
ATOM 700 N N . TYR A 1 92 ? 10.837 0.727 -10.934 1.00 92.06 92 TYR A N 1
ATOM 701 C CA . TYR A 1 92 ? 11.948 1.133 -11.782 1.00 92.06 92 TYR A CA 1
ATOM 702 C C . TYR A 1 92 ? 11.548 0.842 -13.235 1.00 92.06 92 TYR A C 1
ATOM 704 O O . TYR A 1 92 ? 10.644 0.026 -13.445 1.00 92.06 92 TYR A O 1
ATOM 712 N N . PRO A 1 93 ? 12.210 1.445 -14.237 1.00 92.88 93 PRO A N 1
ATOM 713 C CA . PRO A 1 93 ? 11.878 1.202 -15.637 1.00 92.88 93 PRO A CA 1
ATOM 714 C C . PRO A 1 93 ? 11.868 -0.291 -16.001 1.00 92.88 93 PRO A C 1
ATOM 716 O O . PRO A 1 93 ? 12.901 -0.971 -15.928 1.00 92.88 93 PRO A O 1
ATOM 719 N N . GLY A 1 94 ? 10.693 -0.803 -16.374 1.00 91.75 94 GLY A N 1
ATOM 720 C CA . GLY A 1 94 ? 10.463 -2.203 -16.736 1.00 91.75 94 GLY A CA 1
ATOM 721 C C . GLY A 1 94 ? 10.202 -3.153 -15.562 1.00 91.75 94 GLY A C 1
ATOM 722 O O . GLY A 1 94 ? 10.268 -4.371 -15.745 1.00 91.75 94 GLY A O 1
ATOM 723 N N . CYS A 1 95 ? 9.904 -2.644 -14.362 1.00 91.75 95 CYS A N 1
ATOM 724 C CA . CYS A 1 95 ? 9.644 -3.458 -13.164 1.00 91.75 95 CYS A CA 1
ATOM 725 C C . CYS A 1 95 ? 8.459 -4.429 -13.297 1.00 91.75 95 CYS A C 1
ATOM 727 O O . CYS A 1 95 ? 8.414 -5.436 -12.597 1.00 91.75 95 CYS A O 1
ATOM 729 N N . PHE A 1 96 ? 7.540 -4.191 -14.236 1.00 94.12 96 PHE A N 1
ATOM 730 C CA . PHE A 1 96 ? 6.394 -5.071 -14.481 1.00 94.12 96 PHE A CA 1
ATOM 731 C C . PHE A 1 96 ? 6.570 -5.982 -15.706 1.00 94.12 96 PHE A C 1
ATOM 733 O O . PHE A 1 96 ? 5.585 -6.383 -16.328 1.00 94.12 96 PHE A O 1
ATOM 740 N N . ASN A 1 97 ? 7.806 -6.246 -16.140 1.00 91.56 97 ASN A N 1
ATOM 741 C CA . ASN A 1 97 ? 8.090 -7.124 -17.284 1.00 91.56 97 ASN A CA 1
ATOM 742 C C . ASN A 1 97 ? 8.112 -8.616 -16.937 1.00 91.56 97 ASN A C 1
ATOM 744 O O . ASN A 1 97 ? 7.963 -9.425 -17.848 1.00 91.56 97 ASN A O 1
ATOM 748 N N . ASP A 1 98 ? 8.249 -8.973 -15.659 1.00 91.12 98 ASP A N 1
ATOM 749 C CA . ASP A 1 98 ? 8.189 -10.368 -15.220 1.00 91.12 98 ASP A CA 1
ATOM 750 C C . ASP A 1 98 ? 6.792 -10.964 -15.529 1.00 91.12 98 ASP A C 1
ATOM 752 O O . ASP A 1 98 ? 5.779 -10.383 -15.117 1.00 91.12 98 ASP A O 1
ATOM 756 N N . PRO A 1 99 ? 6.693 -12.099 -16.251 1.00 90.75 99 PRO A N 1
ATOM 757 C CA . PRO A 1 99 ? 5.413 -12.743 -16.562 1.00 90.75 99 PRO A CA 1
ATOM 758 C C . PRO A 1 99 ? 4.590 -13.120 -15.322 1.00 90.75 99 PRO A C 1
ATOM 760 O O . PRO A 1 99 ? 3.361 -13.171 -15.373 1.00 90.75 99 PRO A O 1
ATOM 763 N N . GLU A 1 100 ? 5.251 -13.360 -14.191 1.00 94.44 100 GLU A N 1
ATOM 764 C CA . GLU A 1 100 ? 4.629 -13.757 -12.934 1.00 94.44 100 GLU A CA 1
ATOM 765 C C . GLU A 1 100 ? 4.253 -12.568 -12.037 1.00 94.44 100 GLU A C 1
ATOM 767 O O . GLU A 1 100 ? 3.732 -12.778 -10.940 1.00 94.44 100 GLU A O 1
ATOM 772 N N . ILE A 1 101 ? 4.451 -11.319 -12.479 1.00 95.06 101 ILE A N 1
ATOM 773 C CA . ILE A 1 101 ? 4.265 -10.106 -11.659 1.00 95.06 101 ILE A CA 1
ATOM 774 C C . ILE A 1 101 ? 2.899 -10.028 -10.963 1.00 95.06 101 ILE A C 1
ATOM 776 O O . ILE A 1 101 ? 2.778 -9.534 -9.841 1.00 95.06 101 ILE A O 1
ATOM 780 N N . THR A 1 102 ? 1.859 -10.586 -11.583 1.00 95.69 102 THR A N 1
ATOM 781 C CA . THR A 1 102 ? 0.498 -10.618 -11.028 1.00 95.69 102 THR A CA 1
ATOM 782 C C . THR A 1 102 ? 0.397 -11.402 -9.712 1.00 95.69 102 THR A C 1
ATOM 784 O O . THR A 1 102 ? -0.535 -11.163 -8.947 1.00 95.69 102 THR A O 1
ATOM 787 N N . ARG A 1 103 ? 1.366 -12.274 -9.390 1.00 95.94 103 ARG A N 1
ATOM 788 C CA . ARG A 1 103 ? 1.457 -13.009 -8.112 1.00 95.94 103 ARG A CA 1
ATOM 789 C C . ARG A 1 103 ? 1.791 -12.117 -6.911 1.00 95.94 103 ARG A C 1
ATOM 791 O O . ARG A 1 103 ? 1.657 -12.562 -5.770 1.00 95.94 103 ARG A O 1
ATOM 798 N N . LEU A 1 104 ? 2.249 -10.888 -7.156 1.00 96.06 104 LEU A N 1
ATOM 799 C CA . LEU A 1 104 ? 2.523 -9.893 -6.116 1.00 96.06 104 LEU A CA 1
ATOM 800 C C . LEU A 1 104 ? 1.287 -9.058 -5.748 1.00 96.06 104 LEU A C 1
ATOM 802 O O . LEU A 1 104 ? 1.289 -8.391 -4.713 1.00 96.06 104 LEU A O 1
ATOM 806 N N . ALA A 1 105 ? 0.239 -9.102 -6.575 1.00 94.06 105 ALA A N 1
ATOM 807 C CA . ALA A 1 105 ? -1.019 -8.414 -6.326 1.00 94.06 105 ALA A CA 1
ATOM 808 C C . ALA A 1 105 ? -1.911 -9.178 -5.334 1.00 94.06 105 ALA A C 1
ATOM 810 O O . ALA A 1 105 ? -1.755 -10.381 -5.122 1.00 94.06 105 ALA A O 1
ATOM 811 N N . PHE A 1 106 ? -2.883 -8.478 -4.754 1.00 91.44 106 PHE A N 1
ATOM 812 C CA . PHE A 1 106 ? -3.871 -9.045 -3.837 1.00 91.44 106 PHE A CA 1
ATOM 813 C C . PHE A 1 106 ? -5.260 -8.445 -4.082 1.00 91.44 106 PHE A C 1
ATOM 815 O O . PHE A 1 106 ? -5.397 -7.382 -4.683 1.00 91.44 106 PHE A O 1
ATOM 822 N N . GLY A 1 107 ? -6.296 -9.122 -3.586 1.00 85.62 107 GLY A N 1
ATOM 823 C CA . GLY A 1 107 ? -7.675 -8.637 -3.649 1.00 85.62 107 GLY A CA 1
ATOM 824 C C . GLY A 1 107 ? -8.386 -8.811 -5.001 1.00 85.62 107 GLY A C 1
ATOM 825 O O . GLY A 1 107 ? -7.837 -9.358 -5.958 1.00 85.62 107 GLY A O 1
ATOM 826 N N . ILE A 1 108 ? -9.655 -8.388 -5.034 1.00 80.00 108 ILE A N 1
ATOM 827 C CA . ILE A 1 108 ? -10.600 -8.425 -6.162 1.00 80.00 108 ILE A CA 1
ATOM 828 C C . ILE A 1 108 ? -11.424 -7.111 -6.161 1.00 80.00 108 ILE A C 1
ATOM 830 O O . ILE A 1 108 ? -12.318 -6.975 -5.327 1.00 80.00 108 ILE A O 1
ATOM 834 N N . PRO A 1 109 ? -11.170 -6.141 -7.060 1.00 85.50 109 PRO A N 1
ATOM 835 C CA . PRO A 1 109 ? -10.168 -6.169 -8.127 1.00 85.50 109 PRO A CA 1
ATOM 836 C C . PRO A 1 109 ? -8.735 -6.303 -7.596 1.00 85.50 109 PRO A C 1
ATOM 838 O O . PRO A 1 109 ? -8.457 -6.010 -6.435 1.00 85.50 109 PRO A O 1
ATOM 841 N N . ARG A 1 110 ? -7.828 -6.781 -8.455 1.00 91.88 110 ARG A N 1
ATOM 842 C CA . ARG A 1 110 ? -6.421 -6.964 -8.085 1.00 91.88 110 ARG A CA 1
ATOM 843 C C . ARG A 1 110 ? -5.754 -5.607 -7.886 1.00 91.88 110 ARG A C 1
ATOM 845 O O . ARG A 1 110 ? -5.750 -4.774 -8.792 1.00 91.88 110 ARG A O 1
ATOM 852 N N . CYS A 1 111 ? -5.129 -5.439 -6.732 1.00 94.56 111 CYS A N 1
ATOM 853 C CA . CYS A 1 111 ? -4.362 -4.260 -6.363 1.00 94.56 111 CYS A CA 1
ATOM 854 C C . CYS A 1 111 ? -2.895 -4.626 -6.127 1.00 94.56 111 CYS A C 1
ATOM 856 O O . CYS A 1 111 ? -2.587 -5.736 -5.688 1.00 94.56 111 CYS A O 1
ATOM 858 N N . MET A 1 112 ? -1.986 -3.687 -6.376 1.00 97.25 112 MET A N 1
ATOM 859 C CA . MET A 1 112 ? -0.557 -3.857 -6.111 1.00 97.25 112 MET A CA 1
ATOM 860 C C . MET A 1 112 ? 0.004 -2.632 -5.409 1.00 97.25 112 MET A C 1
ATOM 862 O O . MET A 1 112 ? -0.157 -1.506 -5.878 1.00 97.25 112 MET A O 1
ATOM 866 N N . ILE A 1 113 ? 0.693 -2.860 -4.294 1.00 97.75 113 ILE A N 1
ATOM 867 C CA . ILE A 1 113 ? 1.371 -1.797 -3.560 1.00 97.75 113 ILE A CA 1
ATOM 868 C C . ILE A 1 113 ? 2.667 -1.461 -4.292 1.00 97.75 113 ILE A C 1
ATOM 870 O O . ILE A 1 113 ? 3.485 -2.337 -4.555 1.00 97.75 113 ILE A O 1
ATOM 874 N N . CYS A 1 114 ? 2.833 -0.190 -4.634 1.00 97.81 114 CYS A N 1
ATOM 875 C CA . CYS A 1 114 ? 3.919 0.322 -5.454 1.00 97.81 114 CYS A CA 1
ATOM 876 C C . CYS A 1 114 ? 4.683 1.409 -4.691 1.00 97.81 114 CYS A C 1
ATOM 878 O O . CYS A 1 114 ? 4.103 2.418 -4.280 1.00 97.81 114 CYS A O 1
ATOM 880 N N . SER A 1 115 ? 5.992 1.224 -4.544 1.00 96.31 115 SER A N 1
ATOM 881 C CA . SER A 1 115 ? 6.924 2.241 -4.054 1.00 96.31 115 SER A CA 1
ATOM 882 C C . SER A 1 115 ? 7.471 3.006 -5.255 1.00 96.31 115 SER A C 1
ATOM 884 O O . SER A 1 115 ? 8.174 2.427 -6.082 1.00 96.31 115 SER A O 1
ATOM 886 N N . LEU A 1 116 ? 7.150 4.294 -5.386 1.00 96.00 116 LEU A N 1
ATOM 887 C CA . LEU A 1 116 ? 7.722 5.127 -6.447 1.00 96.00 116 LEU A CA 1
ATOM 888 C C . LEU A 1 116 ? 9.210 5.401 -6.156 1.00 96.00 116 LEU A C 1
ATOM 890 O O . LEU A 1 116 ? 9.593 5.429 -4.978 1.00 96.00 116 LEU A O 1
ATOM 894 N N . PRO A 1 117 ? 10.048 5.651 -7.185 1.00 92.62 117 PRO A N 1
ATOM 895 C CA . PRO A 1 117 ? 11.451 5.988 -6.973 1.00 92.62 117 PRO A CA 1
ATOM 896 C C . PRO A 1 117 ? 11.615 7.198 -6.064 1.00 92.62 117 PRO A C 1
ATOM 898 O O . PRO A 1 117 ? 10.893 8.183 -6.168 1.00 92.62 117 PRO A O 1
ATOM 901 N N . PHE A 1 118 ? 12.580 7.163 -5.164 1.00 88.25 118 PHE A N 1
ATOM 902 C CA . PHE A 1 118 ? 12.768 8.240 -4.207 1.00 88.25 118 PHE A CA 1
ATOM 903 C C . PHE A 1 118 ? 14.262 8.528 -4.040 1.00 88.25 118 PHE A C 1
ATOM 905 O O . PHE A 1 118 ? 15.036 7.578 -3.945 1.00 88.25 118 PHE A O 1
ATOM 912 N N . PRO A 1 119 ? 14.692 9.806 -3.995 1.00 84.19 119 PRO A N 1
ATOM 913 C CA . PRO A 1 119 ? 13.867 11.022 -3.974 1.00 84.19 119 PRO A CA 1
ATOM 914 C C . PRO A 1 119 ? 13.491 11.580 -5.358 1.00 84.19 119 PRO A C 1
ATOM 916 O O . PRO A 1 119 ? 12.682 12.501 -5.430 1.00 84.19 119 PRO A O 1
ATOM 919 N N . ILE A 1 120 ? 14.060 11.052 -6.446 1.00 85.00 120 ILE A N 1
ATOM 920 C CA . ILE A 1 120 ? 13.916 11.612 -7.799 1.00 85.00 120 ILE A CA 1
ATOM 921 C C . ILE A 1 120 ? 12.908 10.796 -8.610 1.00 85.00 120 ILE A C 1
ATOM 923 O O . ILE A 1 120 ? 13.005 9.572 -8.672 1.00 85.00 120 ILE A O 1
ATOM 927 N N . TYR A 1 121 ? 11.963 11.485 -9.252 1.00 87.56 121 TYR A N 1
ATOM 928 C CA . TYR A 1 121 ? 11.031 10.887 -10.207 1.00 87.56 121 TYR A CA 1
ATOM 929 C C . TYR A 1 121 ? 11.672 10.728 -11.593 1.00 87.56 121 TYR A C 1
ATOM 931 O O . TYR A 1 121 ? 12.454 11.574 -12.019 1.00 87.56 121 TYR A O 1
ATOM 939 N N . ASN A 1 122 ? 11.296 9.671 -12.310 1.00 86.94 122 ASN A N 1
ATOM 940 C CA . ASN A 1 122 ? 11.670 9.438 -13.703 1.00 86.94 122 ASN A CA 1
ATOM 941 C C . ASN A 1 122 ? 10.388 9.246 -14.529 1.00 86.94 122 ASN A C 1
ATOM 943 O O . ASN A 1 122 ? 9.538 8.441 -14.154 1.00 86.94 122 ASN A O 1
ATOM 947 N N . ASP A 1 123 ? 10.253 9.948 -15.655 1.00 88.25 123 ASP A N 1
ATOM 948 C CA . ASP A 1 123 ? 9.074 9.870 -16.528 1.00 88.25 123 ASP A CA 1
ATOM 949 C C . ASP A 1 123 ? 8.820 8.464 -17.101 1.00 88.25 123 ASP A C 1
ATOM 951 O O . ASP A 1 123 ? 7.676 8.104 -17.389 1.00 88.25 123 ASP A O 1
ATOM 955 N N . GLU A 1 124 ? 9.849 7.619 -17.212 1.00 91.94 124 GLU A N 1
ATOM 956 C CA . GLU A 1 124 ? 9.687 6.218 -17.616 1.00 91.94 124 GLU A CA 1
ATOM 957 C C . GLU A 1 124 ? 8.813 5.421 -16.644 1.00 91.94 124 GLU A C 1
ATOM 959 O O . GLU A 1 124 ? 8.102 4.511 -17.067 1.00 91.94 124 GLU A O 1
ATOM 964 N N . ILE A 1 125 ? 8.764 5.820 -15.372 1.00 94.94 125 ILE A N 1
ATOM 965 C CA . ILE A 1 125 ? 7.889 5.209 -14.364 1.00 94.94 125 ILE A CA 1
ATOM 966 C C . ILE A 1 125 ? 6.423 5.350 -14.760 1.00 94.94 125 ILE A C 1
ATOM 968 O O . ILE A 1 125 ? 5.627 4.454 -14.491 1.00 94.94 125 ILE A O 1
ATOM 972 N N . PHE A 1 126 ? 6.043 6.435 -15.441 1.00 94.81 126 PHE A N 1
ATOM 973 C CA . PHE A 1 126 ? 4.668 6.597 -15.903 1.00 94.81 126 PHE A CA 1
ATOM 974 C C . PHE A 1 126 ? 4.295 5.574 -16.985 1.00 94.81 126 PHE A C 1
ATOM 976 O O . PHE A 1 126 ? 3.147 5.133 -17.044 1.00 94.81 126 PHE A O 1
ATOM 983 N N . LYS A 1 127 ? 5.262 5.129 -17.804 1.00 95.62 127 LYS A N 1
ATOM 984 C CA . LYS A 1 127 ? 5.047 4.035 -18.767 1.00 95.62 127 LYS A CA 1
ATOM 985 C C . LYS A 1 127 ? 4.735 2.730 -18.032 1.00 95.62 127 LYS A C 1
ATOM 987 O O . LYS A 1 127 ? 3.806 2.024 -18.422 1.00 95.62 127 LYS A O 1
ATOM 992 N N . ASP A 1 128 ? 5.450 2.445 -16.944 1.00 96.62 128 ASP A N 1
ATOM 993 C CA . ASP A 1 128 ? 5.188 1.278 -16.097 1.00 96.62 128 ASP A CA 1
ATOM 994 C C . ASP A 1 128 ? 3.838 1.376 -15.369 1.00 96.62 128 ASP A C 1
ATOM 996 O O . ASP A 1 128 ? 3.091 0.398 -15.348 1.00 96.62 128 ASP A O 1
ATOM 1000 N N . ILE A 1 129 ? 3.463 2.553 -14.852 1.00 97.62 129 ILE A N 1
ATOM 1001 C CA . ILE A 1 129 ? 2.128 2.783 -14.265 1.00 97.62 129 ILE A CA 1
ATOM 1002 C C . ILE A 1 129 ? 1.033 2.504 -15.303 1.00 97.62 129 ILE A C 1
ATOM 1004 O O . ILE A 1 129 ? 0.095 1.755 -15.027 1.00 97.62 129 ILE A O 1
ATOM 1008 N N . ASN A 1 130 ? 1.163 3.048 -16.517 1.00 96.56 130 ASN A N 1
ATOM 1009 C CA . ASN A 1 130 ? 0.202 2.809 -17.595 1.00 96.56 130 ASN A CA 1
ATOM 1010 C C . ASN A 1 130 ? 0.130 1.329 -17.981 1.00 96.56 130 ASN A C 1
ATOM 1012 O O . ASN A 1 130 ? -0.961 0.800 -18.191 1.00 96.56 130 ASN A O 1
ATOM 1016 N N . LYS A 1 131 ? 1.273 0.635 -18.042 1.00 96.94 131 LYS A N 1
ATOM 1017 C CA . LYS A 1 131 ? 1.308 -0.809 -18.285 1.00 96.94 131 LYS A CA 1
ATOM 1018 C C . LYS A 1 131 ? 0.532 -1.564 -17.203 1.00 96.94 131 LYS A C 1
ATOM 1020 O O . LYS A 1 131 ? -0.291 -2.413 -17.539 1.00 96.94 131 LYS A O 1
ATOM 1025 N N . LEU A 1 132 ? 0.767 -1.249 -15.931 1.00 97.12 132 LEU A N 1
ATOM 1026 C CA . LEU A 1 132 ? 0.098 -1.896 -14.804 1.00 97.12 132 LEU A CA 1
ATOM 1027 C C . LEU A 1 132 ? -1.426 -1.718 -14.869 1.00 97.12 132 LEU A C 1
ATOM 1029 O O . LEU A 1 132 ? -2.159 -2.703 -14.787 1.00 97.12 132 LEU A O 1
ATOM 1033 N N . VAL A 1 133 ? -1.884 -0.485 -15.096 1.00 97.12 133 VAL A N 1
ATOM 1034 C CA . VAL A 1 133 ? -3.313 -0.140 -15.128 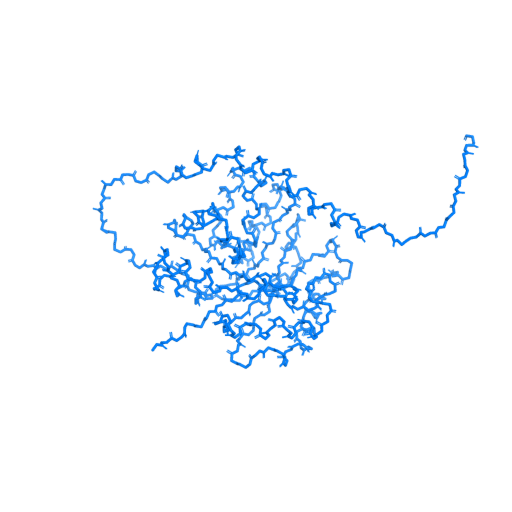1.00 97.12 133 VAL A CA 1
ATOM 1035 C C . VAL A 1 133 ? -4.001 -0.701 -16.371 1.00 97.12 133 VAL A C 1
ATOM 1037 O O . VAL A 1 133 ? -4.972 -1.441 -16.252 1.00 97.12 133 VAL A O 1
ATOM 1040 N N . TYR A 1 134 ? -3.508 -0.376 -17.567 1.00 96.88 134 TYR A N 1
ATOM 1041 C CA . TYR A 1 134 ? -4.252 -0.612 -18.810 1.00 96.88 134 TYR A CA 1
ATOM 1042 C C . TYR A 1 134 ? -3.938 -1.946 -19.483 1.00 96.88 134 TYR A C 1
ATOM 1044 O O . TYR A 1 134 ? -4.793 -2.487 -20.177 1.00 96.88 134 TYR A O 1
ATOM 1052 N N . ARG A 1 135 ? -2.724 -2.484 -19.308 1.00 96.19 135 ARG A N 1
ATOM 1053 C CA . ARG A 1 135 ? -2.321 -3.748 -19.946 1.00 96.19 135 ARG A CA 1
ATOM 1054 C C . ARG A 1 135 ? -2.443 -4.938 -19.002 1.00 96.19 135 ARG A C 1
ATOM 1056 O O . ARG A 1 135 ? -2.844 -6.009 -19.439 1.00 96.19 135 ARG A O 1
ATOM 1063 N N . ILE A 1 136 ? -2.064 -4.769 -17.736 1.00 96.25 136 ILE A N 1
ATOM 1064 C CA . ILE A 1 136 ? -2.108 -5.848 -16.736 1.00 96.25 136 ILE A CA 1
ATOM 1065 C C . ILE A 1 136 ? -3.451 -5.849 -15.984 1.00 96.25 136 ILE A C 1
ATOM 1067 O O . ILE A 1 136 ? -3.874 -6.895 -15.495 1.00 96.25 136 ILE A O 1
ATOM 1071 N N . GLY A 1 137 ? -4.150 -4.709 -15.921 1.00 95.31 137 GLY A N 1
ATOM 1072 C CA . GLY A 1 137 ? -5.448 -4.597 -15.249 1.00 95.31 137 GLY A CA 1
ATOM 1073 C C . GLY A 1 137 ? -5.339 -4.610 -13.723 1.00 95.31 137 GLY A C 1
ATOM 1074 O O . GLY A 1 137 ? -6.233 -5.114 -13.044 1.00 95.31 137 GLY A O 1
ATOM 1075 N N . ILE A 1 138 ? -4.225 -4.112 -13.177 1.00 96.25 138 ILE A N 1
ATOM 1076 C CA . ILE A 1 138 ? -3.978 -4.035 -11.735 1.00 96.25 138 ILE A CA 1
ATOM 1077 C C . ILE A 1 138 ? -4.054 -2.582 -11.280 1.00 96.25 138 ILE A C 1
ATOM 1079 O O . ILE A 1 138 ? -3.448 -1.691 -11.874 1.00 96.25 138 ILE A O 1
ATOM 1083 N N . ILE A 1 139 ? -4.766 -2.358 -10.179 1.00 96.12 139 ILE A N 1
ATOM 1084 C CA . ILE A 1 139 ? -4.897 -1.041 -9.563 1.00 96.12 139 ILE A CA 1
ATOM 1085 C C . ILE A 1 139 ? -3.650 -0.741 -8.710 1.00 96.12 139 ILE A C 1
ATOM 1087 O O . ILE A 1 139 ? -3.351 -1.505 -7.783 1.00 96.12 139 ILE A O 1
ATOM 1091 N N . PRO A 1 140 ? -2.916 0.357 -8.968 1.00 97.56 140 PRO A N 1
ATOM 1092 C CA . PRO A 1 140 ? -1.785 0.742 -8.137 1.00 97.56 140 PRO A CA 1
ATOM 1093 C C . PRO A 1 140 ? -2.248 1.326 -6.799 1.00 97.56 140 PRO A C 1
ATOM 1095 O O . PRO A 1 140 ? -3.133 2.181 -6.736 1.00 97.56 140 PRO A O 1
ATOM 1098 N N . ILE A 1 141 ? -1.581 0.907 -5.729 1.00 97.44 141 ILE A N 1
ATOM 1099 C CA . ILE A 1 141 ? -1.620 1.547 -4.417 1.00 97.44 141 ILE A CA 1
ATOM 1100 C C . ILE A 1 141 ? -0.255 2.202 -4.203 1.00 97.44 141 ILE A C 1
ATOM 1102 O O . ILE A 1 141 ? 0.730 1.503 -3.979 1.00 97.44 141 ILE A O 1
ATOM 1106 N N . PHE A 1 142 ? -0.166 3.527 -4.272 1.00 97.69 142 PHE A N 1
ATOM 1107 C CA . PHE A 1 142 ? 1.099 4.227 -4.050 1.00 97.69 142 PHE A CA 1
ATOM 1108 C C . PHE A 1 142 ? 1.420 4.278 -2.553 1.00 97.69 142 PHE A C 1
ATOM 1110 O O . PHE A 1 142 ? 0.707 4.928 -1.786 1.00 97.69 142 PHE A O 1
ATOM 1117 N N . ALA A 1 143 ? 2.479 3.571 -2.154 1.00 96.69 143 ALA A N 1
ATOM 1118 C CA . ALA A 1 143 ? 2.903 3.427 -0.765 1.00 96.69 143 ALA A CA 1
ATOM 1119 C C . ALA A 1 143 ? 3.581 4.689 -0.230 1.00 96.69 143 ALA A C 1
ATOM 1121 O O . ALA A 1 143 ? 4.335 5.350 -0.952 1.00 96.69 143 ALA A O 1
ATOM 1122 N N . GLU A 1 144 ? 3.345 4.971 1.052 1.00 93.75 144 GLU A N 1
ATOM 1123 C CA . GLU A 1 144 ? 3.936 6.078 1.806 1.00 93.75 144 GLU A CA 1
ATOM 1124 C C . GLU A 1 144 ? 3.822 7.426 1.081 1.00 93.75 144 GLU A C 1
ATOM 1126 O O . GLU A 1 144 ? 4.782 8.199 0.993 1.00 93.75 144 GLU A O 1
ATOM 1131 N N . PHE A 1 145 ? 2.642 7.718 0.526 1.00 95.38 145 PHE A N 1
ATOM 1132 C CA . PHE A 1 145 ? 2.473 8.805 -0.438 1.00 95.38 145 PHE A CA 1
ATOM 1133 C C . PHE A 1 145 ? 2.868 10.187 0.113 1.00 95.38 145 PHE A C 1
ATOM 1135 O O . PHE A 1 145 ? 3.306 11.058 -0.640 1.00 95.38 145 PHE A O 1
ATOM 1142 N N . ASN A 1 146 ? 2.809 10.372 1.438 1.00 90.56 146 ASN A N 1
ATOM 1143 C CA . ASN A 1 146 ? 3.261 11.584 2.122 1.00 90.56 146 ASN A CA 1
ATOM 1144 C C . ASN A 1 146 ? 4.710 11.966 1.789 1.00 90.56 146 ASN A C 1
ATOM 1146 O O . ASN A 1 146 ? 5.014 13.157 1.734 1.00 90.56 146 ASN A O 1
ATOM 1150 N N . ARG A 1 147 ? 5.606 10.996 1.554 1.00 90.44 147 ARG A N 1
ATOM 1151 C CA . ARG A 1 147 ? 7.020 11.302 1.297 1.00 90.44 147 ARG A CA 1
ATOM 1152 C C . ARG A 1 147 ? 7.226 11.976 -0.057 1.00 90.44 147 ARG A C 1
ATOM 1154 O O . ARG A 1 147 ? 8.095 12.832 -0.168 1.00 90.44 147 ARG A O 1
ATOM 1161 N N . TYR A 1 148 ? 6.415 11.666 -1.069 1.00 92.56 148 TYR A N 1
ATOM 1162 C CA . TYR A 1 148 ? 6.575 12.262 -2.401 1.00 92.56 148 TYR A CA 1
ATOM 1163 C C . TYR A 1 148 ? 6.138 13.724 -2.432 1.00 92.56 148 TYR A C 1
ATOM 1165 O O . TYR A 1 148 ? 6.733 14.511 -3.158 1.00 92.56 148 TYR A O 1
ATOM 1173 N N . LEU A 1 149 ? 5.182 14.118 -1.584 1.00 88.94 149 LEU A N 1
ATOM 1174 C CA . LEU A 1 149 ? 4.735 15.512 -1.460 1.00 88.94 149 LEU A CA 1
ATOM 1175 C C . LEU A 1 149 ? 5.876 16.473 -1.087 1.00 88.94 149 LEU A C 1
ATOM 1177 O O . LEU A 1 149 ? 5.779 17.671 -1.336 1.00 88.94 149 LEU A O 1
ATOM 1181 N N . LEU A 1 150 ? 6.946 15.951 -0.479 1.00 86.94 150 LEU A N 1
ATOM 1182 C CA . LEU A 1 150 ? 8.106 16.725 -0.037 1.00 86.94 150 LEU A CA 1
ATOM 1183 C C . LEU A 1 150 ? 9.152 16.943 -1.138 1.00 86.94 150 LEU A C 1
ATOM 1185 O O . LEU A 1 150 ? 9.897 17.921 -1.078 1.00 86.94 150 LEU A O 1
ATOM 1189 N N . PHE A 1 151 ? 9.242 16.027 -2.106 1.00 89.44 151 PHE A N 1
ATOM 1190 C CA . PHE A 1 151 ? 10.362 15.966 -3.055 1.00 89.44 151 PHE A CA 1
ATOM 1191 C C . PHE A 1 151 ? 9.934 16.076 -4.514 1.00 89.44 151 PHE A C 1
ATOM 1193 O O . PHE A 1 151 ? 10.703 16.576 -5.332 1.00 89.44 151 PHE A O 1
ATOM 1200 N N . TYR A 1 152 ? 8.732 15.620 -4.856 1.00 93.19 152 TYR A N 1
ATOM 1201 C CA . TYR A 1 152 ? 8.276 15.623 -6.236 1.00 93.19 152 TYR A CA 1
ATOM 1202 C C . TYR A 1 152 ? 7.721 16.992 -6.639 1.00 93.19 152 TYR A C 1
ATOM 1204 O O . TYR A 1 152 ? 7.055 17.654 -5.836 1.00 93.19 152 TYR A O 1
ATOM 1212 N N . PRO A 1 153 ? 7.930 17.401 -7.902 1.00 91.88 153 PRO A N 1
ATOM 1213 C CA . PRO A 1 153 ? 7.240 18.543 -8.480 1.00 91.88 153 PRO A CA 1
ATOM 1214 C C . PRO A 1 153 ? 5.712 18.388 -8.439 1.00 91.88 153 PRO A C 1
ATOM 1216 O O . PRO A 1 153 ? 5.163 17.287 -8.533 1.00 91.88 153 PRO A O 1
ATOM 1219 N N . GLU A 1 154 ? 5.006 19.511 -8.322 1.00 91.00 154 GLU A N 1
ATOM 1220 C CA . GLU A 1 154 ? 3.546 19.538 -8.179 1.00 91.00 154 GLU A CA 1
ATOM 1221 C C . GLU A 1 154 ? 2.814 18.944 -9.397 1.00 91.00 154 GLU A C 1
ATOM 1223 O O . GLU A 1 154 ? 1.775 18.300 -9.255 1.00 91.00 154 GLU A O 1
ATOM 1228 N N . ASP A 1 155 ? 3.344 19.134 -10.605 1.00 93.56 155 ASP A N 1
ATOM 1229 C CA . ASP A 1 155 ? 2.805 18.541 -11.830 1.00 93.56 155 ASP A CA 1
ATOM 1230 C C . ASP A 1 155 ? 2.914 17.009 -11.827 1.00 93.56 155 ASP A C 1
ATOM 1232 O O . ASP A 1 155 ? 1.968 16.341 -12.246 1.00 93.56 155 ASP A O 1
ATOM 1236 N N . ILE A 1 156 ? 3.989 16.444 -11.271 1.00 94.50 156 ILE A N 1
ATOM 1237 C CA . ILE A 1 156 ? 4.127 14.993 -11.088 1.00 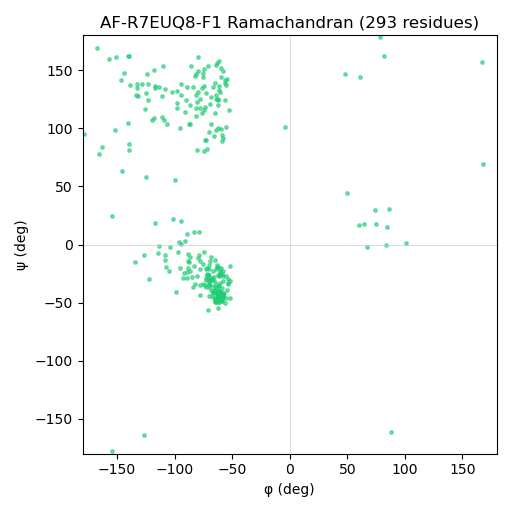94.50 156 ILE A CA 1
ATOM 1238 C C . ILE A 1 156 ? 3.117 14.477 -10.064 1.00 94.50 156 ILE A C 1
ATOM 1240 O O . ILE A 1 156 ? 2.434 13.487 -10.325 1.00 94.50 156 ILE A O 1
ATOM 1244 N N . ILE A 1 157 ? 2.945 15.168 -8.931 1.00 95.31 157 ILE A N 1
ATOM 1245 C CA . ILE A 1 157 ? 1.908 14.807 -7.952 1.00 95.31 157 ILE A CA 1
ATOM 1246 C C . ILE A 1 157 ? 0.520 14.835 -8.603 1.00 95.31 157 ILE A C 1
ATOM 1248 O O . ILE 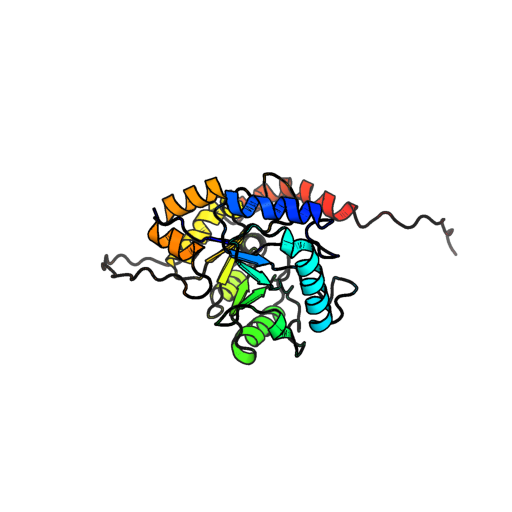A 1 157 ? -0.242 13.882 -8.448 1.00 95.31 157 ILE A O 1
ATOM 1252 N N . ARG A 1 158 ? 0.199 15.864 -9.399 1.00 94.12 158 ARG A N 1
ATOM 1253 C CA . ARG A 1 158 ? -1.063 15.924 -10.158 1.00 94.12 158 ARG A CA 1
ATOM 1254 C C . ARG A 1 158 ? -1.225 14.750 -11.122 1.00 94.12 158 ARG A C 1
ATOM 1256 O O . ARG A 1 158 ? -2.308 14.170 -11.172 1.00 94.12 158 ARG A O 1
ATOM 1263 N N . LYS A 1 159 ? -0.173 14.378 -11.859 1.00 95.00 159 LYS A N 1
ATOM 1264 C CA . LYS A 1 159 ? -0.193 13.205 -12.750 1.00 95.00 159 LYS A CA 1
ATOM 1265 C C . LYS A 1 159 ? -0.513 11.926 -11.970 1.00 95.00 159 LYS A C 1
ATOM 1267 O O . LYS A 1 159 ? -1.403 11.186 -12.377 1.00 95.00 159 LYS A O 1
ATOM 1272 N N . LEU A 1 160 ? 0.140 11.701 -10.826 1.00 96.44 160 LEU A N 1
ATOM 1273 C CA . LEU A 1 160 ? -0.094 10.531 -9.967 1.00 96.44 160 LEU A CA 1
ATOM 1274 C C . LEU A 1 160 ? -1.518 10.498 -9.394 1.00 96.44 160 LEU A C 1
ATOM 1276 O O . LEU A 1 160 ? -2.159 9.449 -9.391 1.00 96.44 160 LEU A O 1
ATOM 1280 N N . LEU A 1 161 ? -2.047 11.649 -8.964 1.00 96.06 161 LEU A N 1
ATOM 1281 C CA . LEU A 1 161 ? -3.418 11.767 -8.457 1.00 96.06 161 LEU A CA 1
ATOM 1282 C C . LEU A 1 161 ? -4.488 11.470 -9.521 1.00 96.06 161 LEU A C 1
ATOM 1284 O O . LEU A 1 161 ? -5.625 11.155 -9.165 1.00 96.06 161 LEU A O 1
ATOM 1288 N N . ASN A 1 162 ? -4.146 11.566 -10.807 1.00 96.06 162 ASN A N 1
ATOM 1289 C CA . ASN A 1 162 ? -5.048 11.315 -11.933 1.00 96.06 162 ASN A CA 1
ATOM 1290 C C . ASN A 1 162 ? -4.948 9.893 -12.506 1.00 96.06 162 ASN A C 1
ATOM 1292 O O . ASN A 1 162 ? -5.657 9.582 -13.461 1.00 96.06 162 ASN A O 1
ATOM 1296 N N . VAL A 1 163 ? -4.115 9.021 -11.930 1.00 96.50 163 VAL A N 1
ATOM 1297 C CA . VAL A 1 163 ? -4.050 7.611 -12.335 1.00 96.50 163 VAL A CA 1
ATOM 1298 C C . VAL A 1 163 ? -5.396 6.930 -12.029 1.00 96.50 163 VAL A C 1
ATOM 1300 O O . VAL A 1 163 ? -5.855 6.990 -10.883 1.00 96.50 163 VAL A O 1
ATOM 1303 N N . PRO A 1 164 ? -6.056 6.286 -13.014 1.00 93.50 164 PRO A N 1
ATOM 1304 C CA . PRO A 1 164 ? -7.380 5.705 -12.810 1.00 93.50 164 PRO A CA 1
ATOM 1305 C C . PRO A 1 164 ? -7.400 4.634 -11.723 1.00 93.50 164 PRO A C 1
ATOM 1307 O O . PRO A 1 164 ? -6.569 3.729 -11.709 1.00 93.50 164 PRO A O 1
ATOM 1310 N N . GLY A 1 165 ? -8.368 4.743 -10.812 1.00 91.19 165 GLY A N 1
ATOM 1311 C CA . GLY A 1 165 ? -8.583 3.783 -9.728 1.00 91.19 165 GLY A CA 1
ATOM 1312 C C . GLY A 1 165 ? -7.483 3.742 -8.664 1.00 91.19 165 GLY A C 1
ATOM 1313 O O . GLY A 1 165 ? -7.635 3.002 -7.699 1.00 91.19 165 GLY A O 1
ATOM 1314 N N . ALA A 1 166 ? -6.403 4.519 -8.806 1.00 95.56 166 ALA A N 1
ATOM 1315 C CA . ALA A 1 166 ? -5.277 4.470 -7.887 1.00 95.56 166 ALA A CA 1
ATOM 1316 C C . ALA A 1 166 ? -5.693 4.795 -6.448 1.00 95.56 166 ALA A C 1
ATOM 1318 O O . ALA A 1 166 ? -6.525 5.676 -6.201 1.00 95.56 166 ALA A O 1
ATOM 1319 N N . ALA A 1 167 ? -5.056 4.107 -5.504 1.00 94.44 167 ALA A N 1
ATOM 1320 C CA . ALA A 1 167 ? -5.152 4.428 -4.090 1.00 94.44 167 ALA A CA 1
ATOM 1321 C C . ALA A 1 167 ? -3.835 4.992 -3.559 1.00 94.44 167 ALA A C 1
ATOM 1323 O O . ALA A 1 167 ? -2.750 4.694 -4.060 1.00 94.44 167 ALA A O 1
ATOM 1324 N N . PHE A 1 168 ? -3.941 5.798 -2.511 1.00 95.94 168 PHE A N 1
ATOM 1325 C CA . PHE A 1 168 ? -2.823 6.483 -1.879 1.00 95.94 168 PHE A CA 1
ATOM 1326 C C . PHE A 1 168 ? -2.723 5.986 -0.447 1.00 95.94 168 PHE A C 1
ATOM 1328 O O . PHE A 1 168 ? -3.592 6.268 0.381 1.00 95.94 168 PHE A O 1
ATOM 1335 N N . GLN A 1 169 ? -1.690 5.197 -0.170 1.00 95.75 169 GLN A N 1
ATOM 1336 C CA . GLN A 1 169 ? -1.456 4.666 1.160 1.00 95.75 169 GLN A CA 1
ATOM 1337 C C . GLN A 1 169 ? -0.589 5.633 1.966 1.00 95.75 169 GLN A C 1
ATOM 1339 O O . GLN A 1 169 ? 0.411 6.166 1.483 1.00 95.75 169 GLN A O 1
ATOM 1344 N N . PHE A 1 170 ? -0.990 5.845 3.213 1.00 94.38 170 PHE A N 1
ATOM 1345 C CA . PHE A 1 170 ? -0.295 6.661 4.192 1.00 94.38 170 PHE A CA 1
ATOM 1346 C C . PHE A 1 170 ? 0.008 5.824 5.424 1.00 94.38 170 PHE A C 1
ATOM 1348 O O . PHE A 1 170 ? -0.846 5.082 5.920 1.00 94.38 170 PHE A O 1
ATOM 1355 N N . ASN A 1 171 ? 1.214 5.987 5.963 1.00 91.69 171 ASN A N 1
ATOM 1356 C CA . ASN A 1 171 ? 1.488 5.457 7.289 1.00 91.69 171 ASN A CA 1
ATOM 1357 C C . ASN A 1 171 ? 0.641 6.236 8.297 1.00 91.69 171 ASN A C 1
ATOM 1359 O O . ASN A 1 171 ? 0.578 7.463 8.215 1.00 91.69 171 ASN A O 1
ATOM 1363 N N . VAL A 1 172 ? 0.002 5.555 9.247 1.00 90.06 172 VAL A N 1
ATOM 1364 C CA . VAL A 1 172 ? -0.895 6.183 10.237 1.00 90.06 172 VAL A CA 1
ATOM 1365 C C . VAL A 1 172 ? -0.181 7.323 10.980 1.00 90.06 172 VAL A C 1
ATOM 1367 O O . VAL A 1 172 ? -0.725 8.415 11.122 1.00 90.06 172 VAL A O 1
ATOM 1370 N N . ARG A 1 173 ? 1.103 7.129 11.301 1.00 88.56 173 ARG A N 1
ATOM 1371 C CA . ARG A 1 173 ? 1.981 8.136 11.921 1.00 88.56 173 ARG A CA 1
ATOM 1372 C C . ARG A 1 173 ? 2.179 9.409 11.100 1.00 88.56 173 ARG A C 1
ATOM 1374 O O . ARG A 1 173 ? 2.524 10.450 11.642 1.00 88.56 173 ARG A O 1
ATOM 1381 N N . SER A 1 174 ? 1.970 9.368 9.786 1.00 90.12 174 SER A N 1
ATOM 1382 C CA . SER A 1 174 ? 2.066 10.576 8.960 1.00 90.12 174 SER A CA 1
ATOM 1383 C C . SER A 1 174 ? 1.014 11.628 9.345 1.00 90.12 174 SER A C 1
ATOM 1385 O O . SER A 1 174 ? 1.200 12.806 9.039 1.00 90.12 174 SER A O 1
ATOM 1387 N N . LEU A 1 175 ? -0.038 11.229 10.073 1.00 91.25 175 LEU A N 1
ATOM 1388 C CA . LEU A 1 175 ? -1.059 12.111 10.635 1.00 91.25 175 LEU A CA 1
ATOM 1389 C C . LEU A 1 175 ? -0.583 12.908 11.865 1.00 91.25 175 LEU A C 1
ATOM 1391 O O . LEU A 1 175 ? -1.288 13.825 12.281 1.00 91.25 175 LEU A O 1
ATOM 1395 N N . ASP A 1 176 ? 0.620 12.645 12.391 1.00 89.81 176 ASP A N 1
ATOM 1396 C CA . ASP A 1 176 ? 1.275 13.522 13.379 1.00 89.81 176 ASP A CA 1
ATOM 1397 C C . ASP A 1 176 ? 1.509 14.933 12.799 1.00 89.81 176 ASP A C 1
ATOM 1399 O O . ASP A 1 176 ? 1.589 15.934 13.516 1.00 89.81 176 ASP A O 1
ATOM 1403 N N . TYR A 1 177 ? 1.588 15.034 11.468 1.00 89.12 177 TYR A N 1
ATOM 1404 C CA . TYR A 1 177 ? 1.813 16.280 10.753 1.00 89.12 177 TYR A CA 1
ATOM 1405 C C . TYR A 1 177 ? 0.492 16.871 10.251 1.00 89.12 177 TYR A C 1
ATOM 1407 O O . TYR A 1 177 ? -0.172 16.319 9.372 1.00 89.12 177 TYR A O 1
ATOM 1415 N N . LYS A 1 178 ? 0.149 18.067 10.749 1.00 88.50 178 LYS A N 1
ATOM 1416 C CA . LYS A 1 178 ? -1.091 18.786 10.393 1.00 88.50 178 LYS A CA 1
ATOM 1417 C C . LYS A 1 178 ? -1.281 18.980 8.884 1.00 88.50 178 LYS A C 1
ATOM 1419 O O . LYS A 1 178 ? -2.413 18.962 8.407 1.00 88.50 178 LYS A O 1
ATOM 1424 N N . ASP A 1 179 ? -0.199 19.170 8.134 1.00 87.00 179 ASP A N 1
ATOM 1425 C CA . ASP A 1 179 ? -0.278 19.361 6.682 1.00 87.00 179 ASP A CA 1
ATOM 1426 C C . ASP A 1 179 ? -0.615 18.059 5.948 1.00 87.00 179 ASP A C 1
ATOM 1428 O O . ASP A 1 179 ? -1.426 18.080 5.021 1.00 87.00 179 ASP A O 1
ATOM 1432 N N . THR A 1 180 ? -0.100 16.918 6.420 1.00 90.75 180 THR A N 1
ATOM 1433 C CA . THR A 1 180 ? -0.518 15.601 5.926 1.00 90.75 180 THR A CA 1
ATOM 1434 C C . THR A 1 180 ? -1.996 15.366 6.205 1.00 90.75 180 THR A C 1
ATOM 1436 O O . THR A 1 180 ? -2.712 14.939 5.307 1.00 90.75 180 THR A O 1
ATOM 1439 N N . VAL A 1 181 ? -2.481 15.701 7.409 1.00 91.50 181 VAL A N 1
ATOM 1440 C CA . VAL A 1 181 ? -3.910 15.581 7.749 1.00 91.50 181 VAL A CA 1
ATOM 1441 C C . VAL A 1 181 ? -4.765 16.377 6.761 1.00 91.50 181 VAL A C 1
ATOM 1443 O O . VAL A 1 181 ? -5.683 15.822 6.163 1.00 91.50 181 VAL A O 1
ATOM 1446 N N . LYS A 1 182 ? -4.441 17.656 6.519 1.00 90.88 182 LYS A N 1
ATOM 1447 C CA . LYS A 1 182 ? -5.173 18.494 5.550 1.00 90.88 182 LYS A CA 1
ATOM 1448 C C . LYS A 1 182 ? -5.164 17.897 4.145 1.00 90.88 182 LYS A C 1
ATOM 1450 O O . LYS A 1 182 ? -6.192 17.903 3.471 1.00 90.88 182 LYS A O 1
ATOM 1455 N N . PHE A 1 183 ? -4.012 17.399 3.701 1.00 91.81 183 PHE A N 1
ATOM 1456 C CA . PHE A 1 183 ? -3.878 16.794 2.383 1.00 91.81 183 PHE A CA 1
ATOM 1457 C C . PHE A 1 183 ? -4.722 15.523 2.255 1.00 91.81 183 PHE A C 1
ATOM 1459 O O . PHE A 1 183 ? -5.491 15.394 1.306 1.00 91.81 183 PHE A O 1
ATOM 1466 N N . VAL A 1 184 ? -4.642 14.625 3.237 1.00 92.56 184 VAL A N 1
ATOM 1467 C CA . VAL A 1 184 ? -5.440 13.397 3.268 1.00 92.56 184 VAL A CA 1
ATOM 1468 C C . VAL A 1 184 ? -6.936 13.711 3.259 1.00 92.56 184 VAL A C 1
ATOM 1470 O O . VAL A 1 184 ? -7.665 13.136 2.455 1.00 92.56 184 VAL A O 1
ATOM 1473 N N . MET A 1 185 ? -7.394 14.672 4.066 1.00 89.69 185 MET A N 1
ATOM 1474 C CA . MET A 1 185 ? -8.802 15.086 4.054 1.00 89.69 185 MET A CA 1
ATOM 1475 C C . MET A 1 185 ? -9.216 15.642 2.688 1.00 89.69 185 MET A C 1
ATOM 1477 O O . MET A 1 185 ? -10.274 15.289 2.181 1.00 89.69 185 MET A O 1
ATOM 1481 N N . SER A 1 186 ? -8.355 16.424 2.027 1.00 90.88 186 SER A N 1
ATOM 1482 C CA . SER A 1 186 ? -8.607 16.892 0.658 1.00 90.88 186 SER A CA 1
ATOM 1483 C C . SER A 1 186 ? -8.706 15.747 -0.358 1.00 90.88 186 SER A C 1
ATOM 1485 O O . SER A 1 186 ? -9.489 15.845 -1.305 1.00 90.88 186 SER A O 1
ATOM 1487 N N . LEU A 1 187 ? -7.919 14.677 -0.208 1.00 91.44 187 LEU A N 1
ATOM 1488 C CA . LEU A 1 187 ? -8.025 13.492 -1.063 1.00 91.44 187 LEU A CA 1
ATOM 1489 C C . LEU A 1 187 ? -9.361 12.779 -0.845 1.00 91.44 187 LEU A C 1
ATOM 1491 O O . LEU A 1 187 ? -10.057 12.483 -1.815 1.00 91.44 187 LEU A O 1
ATOM 1495 N N . ILE A 1 188 ? -9.754 12.582 0.414 1.00 89.06 188 ILE A N 1
ATOM 1496 C CA . ILE A 1 188 ? -11.024 11.939 0.770 1.00 89.06 188 ILE A CA 1
ATOM 1497 C C . ILE A 1 188 ? -12.207 12.758 0.232 1.00 89.06 188 ILE A C 1
ATOM 1499 O O . ILE A 1 188 ? -13.051 12.217 -0.480 1.00 89.06 188 ILE A O 1
ATOM 1503 N N . SER A 1 189 ? -12.234 14.074 0.470 1.00 86.81 189 SER A N 1
ATOM 1504 C CA . SER A 1 189 ? -13.293 14.967 -0.028 1.00 86.81 189 SER A CA 1
ATOM 1505 C C . SER A 1 189 ? -13.374 15.041 -1.555 1.00 86.81 189 SER A C 1
ATOM 1507 O O . SER A 1 189 ? -14.441 15.313 -2.095 1.00 86.81 189 SER A O 1
ATOM 1509 N N . SER A 1 190 ? -12.270 14.794 -2.266 1.00 86.75 190 SER A N 1
ATOM 1510 C CA . SER A 1 190 ? -12.247 14.735 -3.737 1.00 86.75 190 SER A CA 1
ATOM 1511 C C . SER A 1 190 ? -12.535 13.338 -4.300 1.00 86.75 190 SER A C 1
ATOM 1513 O O . SER A 1 190 ? -12.385 13.114 -5.502 1.00 86.75 190 SER A O 1
ATOM 1515 N N . GLY A 1 191 ? -12.956 12.395 -3.451 1.00 85.00 191 GLY A N 1
ATOM 1516 C CA . GLY A 1 191 ? -13.339 11.043 -3.854 1.00 85.00 191 GLY A CA 1
ATOM 1517 C C . GLY A 1 191 ? -12.160 10.133 -4.203 1.00 85.00 191 GLY A C 1
ATOM 1518 O O . GLY A 1 191 ? -12.354 9.124 -4.878 1.00 85.00 191 GLY A O 1
ATOM 1519 N N . LYS A 1 192 ? -10.934 10.472 -3.785 1.00 89.88 192 LYS A N 1
ATOM 1520 C CA . LYS A 1 192 ? -9.754 9.622 -3.993 1.00 89.88 192 LYS A CA 1
ATOM 1521 C C . LYS A 1 192 ? -9.712 8.495 -2.963 1.00 89.88 192 LYS A C 1
ATOM 1523 O O . LYS A 1 192 ? -10.130 8.659 -1.818 1.00 89.88 192 LYS A O 1
ATOM 1528 N N . HIS A 1 193 ? -9.155 7.354 -3.359 1.00 89.25 193 HIS A N 1
ATOM 1529 C CA . HIS A 1 193 ? -8.974 6.219 -2.460 1.00 89.25 193 HIS A CA 1
ATOM 1530 C C . HIS A 1 193 ? -7.769 6.453 -1.550 1.00 89.25 193 HIS A C 1
ATOM 1532 O O . HIS A 1 193 ? -6.638 6.576 -2.019 1.00 89.25 193 HIS A O 1
ATOM 1538 N N . VAL A 1 194 ? -8.015 6.515 -0.245 1.00 92.56 194 VAL A N 1
ATOM 1539 C CA . VAL A 1 194 ? -6.980 6.668 0.779 1.00 92.56 194 VAL A CA 1
ATOM 1540 C C . VAL A 1 194 ? -6.931 5.402 1.617 1.00 92.56 194 VAL A C 1
ATOM 1542 O O . VAL A 1 194 ? -7.968 4.872 2.004 1.00 92.56 194 VAL A O 1
ATOM 1545 N N . LEU A 1 195 ? -5.720 4.928 1.887 1.00 92.56 195 LEU A N 1
ATOM 1546 C CA . LEU A 1 195 ? -5.462 3.749 2.700 1.00 92.56 195 LEU A CA 1
ATOM 1547 C C . LEU A 1 195 ? -4.527 4.090 3.850 1.00 92.56 195 LEU A C 1
ATOM 1549 O O . LEU A 1 195 ? -3.609 4.894 3.693 1.00 92.56 195 LEU A O 1
ATOM 1553 N N . PHE A 1 196 ? -4.725 3.426 4.982 1.00 92.19 196 PHE A N 1
ATOM 1554 C CA . PHE A 1 196 ? -3.856 3.561 6.140 1.00 92.19 196 PHE A CA 1
ATOM 1555 C C . PHE A 1 196 ? -3.173 2.245 6.472 1.00 92.19 196 PHE A C 1
ATOM 1557 O O . PHE A 1 196 ? -3.792 1.185 6.474 1.00 92.19 196 PHE A O 1
ATOM 1564 N N . GLY A 1 197 ? -1.883 2.318 6.765 1.00 91.31 197 GLY A N 1
ATOM 1565 C CA . GLY A 1 197 ? -1.146 1.183 7.303 1.00 91.31 197 GLY A CA 1
ATOM 1566 C C . GLY A 1 197 ? -0.177 1.618 8.383 1.00 91.31 197 GLY A C 1
ATOM 1567 O O . GLY A 1 197 ? 0.139 2.802 8.504 1.00 91.31 197 GLY A O 1
ATOM 1568 N N . THR A 1 198 ? 0.279 0.682 9.197 1.00 89.38 198 THR A N 1
ATOM 1569 C CA . THR A 1 198 ? 1.245 0.991 10.258 1.00 89.38 198 THR A CA 1
ATOM 1570 C C . THR A 1 198 ? 2.648 1.206 9.692 1.00 89.38 198 THR A C 1
ATOM 1572 O O . THR A 1 198 ? 3.400 2.037 10.196 1.00 89.38 198 THR A O 1
ATOM 1575 N N . GLY A 1 199 ? 2.999 0.483 8.623 1.00 87.56 199 GLY A N 1
ATOM 1576 C CA . GLY A 1 199 ? 4.372 0.374 8.136 1.00 87.56 199 GLY A CA 1
ATOM 1577 C C . GLY A 1 199 ? 5.300 -0.329 9.133 1.00 87.56 199 GLY A C 1
ATOM 1578 O O . GLY A 1 199 ? 6.518 -0.178 9.028 1.00 87.56 199 GLY A O 1
ATOM 1579 N N . ALA A 1 200 ? 4.734 -1.060 10.104 1.00 86.50 200 ALA A N 1
ATOM 1580 C CA . ALA A 1 200 ? 5.472 -1.660 11.208 1.00 86.50 200 ALA A CA 1
ATOM 1581 C C . ALA A 1 200 ? 6.495 -2.689 10.709 1.00 86.50 200 ALA A C 1
ATOM 1583 O O . ALA A 1 200 ? 6.129 -3.626 10.003 1.00 86.50 200 ALA A O 1
ATOM 1584 N N . ARG A 1 201 ? 7.757 -2.503 11.088 1.00 84.88 201 ARG A N 1
ATOM 1585 C CA . ARG A 1 201 ? 8.959 -3.251 10.701 1.00 84.88 201 ARG A CA 1
ATOM 1586 C C . ARG A 1 201 ? 9.872 -3.617 11.879 1.00 84.88 201 ARG A C 1
ATOM 1588 O O . ARG A 1 201 ? 10.749 -4.440 11.671 1.00 84.88 201 ARG A O 1
ATOM 1595 N N . ARG A 1 202 ? 9.726 -3.015 13.065 1.00 80.88 202 ARG A N 1
ATOM 1596 C CA . ARG A 1 202 ? 10.567 -3.234 14.257 1.00 80.88 202 ARG A CA 1
ATOM 1597 C C . ARG A 1 202 ? 9.786 -3.116 15.559 1.00 80.88 202 ARG A C 1
ATOM 1599 O O . ARG A 1 202 ? 8.945 -2.232 15.719 1.00 80.88 202 ARG A O 1
ATOM 1606 N N . ALA A 1 203 ? 10.109 -3.966 16.529 1.00 67.69 203 ALA A N 1
ATOM 1607 C CA . ALA A 1 203 ? 9.417 -3.953 17.814 1.00 67.69 203 ALA A CA 1
ATOM 1608 C C . ALA A 1 203 ? 9.647 -2.632 18.581 1.00 67.69 203 ALA A C 1
ATOM 1610 O O . ALA A 1 203 ? 10.774 -2.179 18.779 1.00 67.69 203 ALA A O 1
ATOM 1611 N N . GLY A 1 204 ? 8.556 -2.006 19.033 1.00 64.50 204 GLY A N 1
ATOM 1612 C CA . GLY A 1 204 ? 8.584 -0.773 19.821 1.00 64.50 204 GLY A CA 1
ATOM 1613 C C . GLY A 1 204 ? 7.208 -0.113 19.927 1.00 64.50 204 GLY A C 1
ATOM 1614 O O . GLY A 1 204 ? 6.347 -0.307 19.070 1.00 64.50 204 GLY A O 1
ATOM 1615 N N . ARG A 1 205 ? 6.996 0.708 20.969 1.00 51.34 205 ARG A N 1
ATOM 1616 C CA . ARG A 1 205 ? 5.707 1.396 21.227 1.00 51.34 205 ARG A CA 1
ATOM 1617 C C . ARG A 1 205 ? 5.196 2.209 20.031 1.00 51.34 205 ARG A C 1
ATOM 1619 O O . ARG A 1 205 ? 3.995 2.361 19.862 1.00 51.34 205 ARG A O 1
ATOM 1626 N N . TYR A 1 206 ? 6.105 2.725 19.209 1.00 53.72 206 TYR A N 1
ATOM 1627 C CA . TYR A 1 206 ? 5.787 3.670 18.143 1.00 53.72 206 TYR A CA 1
ATOM 1628 C C . TYR A 1 206 ? 5.170 3.041 16.892 1.00 53.72 206 TYR A C 1
ATOM 1630 O O . TYR A 1 206 ? 4.539 3.767 16.125 1.00 53.72 206 TYR A O 1
ATOM 1638 N N . GLU A 1 207 ? 5.351 1.741 16.658 1.00 64.88 207 GLU A N 1
ATOM 1639 C CA . GLU A 1 207 ? 4.951 1.123 15.388 1.00 64.88 207 GLU A CA 1
ATOM 1640 C C . GLU A 1 207 ? 3.563 0.469 15.421 1.00 64.88 207 GLU A C 1
ATOM 1642 O O . GLU A 1 207 ? 2.949 0.314 14.369 1.00 64.88 207 GLU A O 1
ATOM 1647 N N . ALA A 1 208 ? 3.034 0.153 16.608 1.00 58.00 208 ALA A N 1
ATOM 1648 C CA . ALA A 1 208 ? 1.716 -0.469 16.769 1.00 58.00 208 ALA A CA 1
ATOM 1649 C C . ALA A 1 208 ? 0.639 0.464 17.356 1.00 58.00 208 ALA A C 1
ATOM 1651 O O . ALA A 1 208 ? -0.540 0.121 17.309 1.00 58.00 208 ALA A O 1
ATOM 1652 N N . ASP A 1 209 ? 1.005 1.628 17.907 1.00 72.62 209 ASP A N 1
ATOM 1653 C CA . ASP A 1 209 ? 0.028 2.553 18.495 1.00 72.62 209 ASP A CA 1
ATOM 1654 C C . ASP A 1 209 ? -0.655 3.412 17.420 1.00 72.62 209 ASP A C 1
ATOM 1656 O O . ASP A 1 209 ? -0.038 4.281 16.800 1.00 72.62 209 ASP A O 1
ATOM 1660 N N . THR A 1 210 ? -1.942 3.145 17.200 1.00 82.00 210 THR A N 1
ATOM 1661 C CA . THR A 1 210 ? -2.813 3.854 16.251 1.00 82.00 210 TH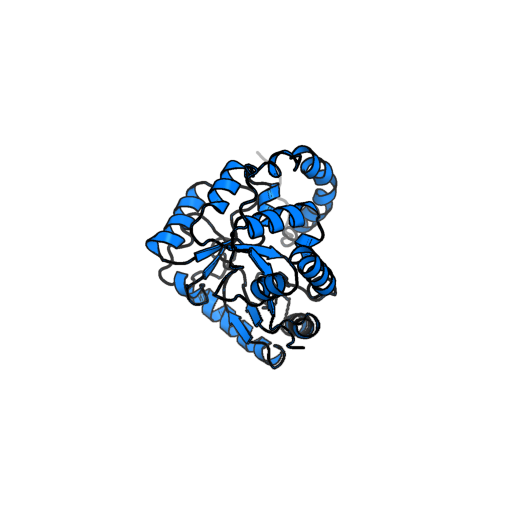R A CA 1
ATOM 1662 C C . THR A 1 210 ? -3.930 4.638 16.944 1.00 82.00 210 THR A C 1
ATOM 1664 O O . THR A 1 210 ? -4.735 5.289 16.271 1.00 82.00 210 THR A O 1
ATOM 1667 N N . GLY A 1 211 ? -4.020 4.583 18.279 1.00 84.94 211 GLY A N 1
ATOM 1668 C CA . GLY A 1 211 ? -5.214 5.001 19.017 1.00 84.94 211 GLY A CA 1
ATOM 1669 C C . GLY A 1 211 ? -5.523 6.491 18.871 1.00 84.94 211 GLY A C 1
ATOM 1670 O O . GLY A 1 211 ? -6.664 6.873 18.591 1.00 84.94 211 GLY A O 1
ATOM 1671 N N . ASP A 1 212 ? -4.505 7.342 19.014 1.00 87.50 212 ASP A N 1
ATOM 1672 C CA . ASP A 1 212 ? -4.644 8.791 18.830 1.00 87.50 212 ASP A CA 1
ATOM 1673 C C . ASP A 1 212 ? -4.996 9.166 17.392 1.00 87.50 212 ASP A C 1
ATOM 1675 O O . ASP A 1 212 ? -5.857 10.020 17.159 1.00 87.50 212 ASP A O 1
ATOM 1679 N N . HIS A 1 213 ? -4.396 8.490 16.416 1.00 89.62 213 HIS A N 1
ATOM 1680 C CA . HIS A 1 213 ? -4.664 8.740 15.004 1.00 89.62 213 HIS A CA 1
ATOM 1681 C C . HIS A 1 213 ? -6.076 8.311 14.612 1.00 89.62 213 HIS A C 1
ATOM 1683 O O . HIS A 1 213 ? -6.755 9.035 13.888 1.00 89.62 213 HIS A O 1
ATOM 1689 N N . PHE A 1 214 ? -6.566 7.184 15.133 1.00 88.75 214 PHE A N 1
ATOM 1690 C CA . PHE A 1 214 ? -7.945 6.748 14.913 1.00 88.75 214 PHE A CA 1
ATOM 1691 C C . PHE A 1 214 ? -8.938 7.706 15.573 1.00 88.75 214 PHE A C 1
ATOM 1693 O O . PHE A 1 214 ? -9.950 8.050 14.963 1.00 88.75 214 PHE A O 1
ATOM 1700 N N . ARG A 1 215 ? -8.646 8.212 16.781 1.00 90.12 215 ARG A N 1
ATOM 1701 C CA . ARG A 1 215 ? -9.446 9.283 17.404 1.00 90.12 215 ARG A CA 1
ATOM 1702 C C . ARG A 1 215 ? -9.480 10.544 16.542 1.00 90.12 215 ARG A C 1
ATOM 1704 O O . ARG A 1 215 ? -10.547 11.134 16.382 1.00 90.12 215 ARG A O 1
ATOM 1711 N N . LEU A 1 216 ? -8.341 10.951 15.982 1.00 90.38 216 LEU A N 1
ATOM 1712 C CA . LEU A 1 216 ? -8.256 12.102 15.084 1.00 90.38 216 LEU A CA 1
ATOM 1713 C C . LEU A 1 216 ? -9.101 11.888 13.821 1.00 90.38 216 LEU A C 1
ATOM 1715 O O . LEU A 1 216 ? -9.924 12.741 13.499 1.00 90.38 216 LEU A O 1
ATOM 1719 N N . LEU A 1 217 ? -8.964 10.739 13.154 1.00 88.75 217 LEU A N 1
ATOM 1720 C CA . LEU A 1 217 ? -9.734 10.423 11.949 1.00 88.75 217 LEU A CA 1
ATOM 1721 C C . LEU A 1 217 ? -11.241 10.370 12.224 1.00 88.75 217 LEU A C 1
ATOM 1723 O O . LEU A 1 217 ? -12.001 10.984 11.480 1.00 88.75 217 LEU A O 1
ATOM 1727 N N . ARG A 1 218 ? -11.677 9.726 13.316 1.00 89.62 218 ARG A N 1
ATOM 1728 C CA . ARG A 1 218 ? -13.092 9.709 13.733 1.00 89.62 218 ARG A CA 1
ATOM 1729 C C . ARG A 1 218 ? -13.639 11.115 13.967 1.00 89.62 218 ARG A C 1
ATOM 1731 O O . ARG A 1 218 ? -14.740 11.418 13.527 1.00 89.62 218 ARG A O 1
ATOM 1738 N N . ARG A 1 219 ? -12.871 11.996 14.620 1.00 89.88 219 ARG A N 1
ATOM 1739 C CA . ARG A 1 219 ? -13.275 13.396 14.846 1.00 89.88 219 ARG A CA 1
ATOM 1740 C C . ARG A 1 219 ? -13.384 14.193 13.547 1.00 89.88 219 ARG A C 1
ATOM 1742 O O . ARG A 1 219 ? -14.239 15.063 13.455 1.00 89.88 219 ARG A O 1
ATOM 1749 N N . SER A 1 220 ? -12.511 13.934 12.576 1.00 86.69 220 SER A N 1
ATOM 1750 C CA . SER A 1 220 ? -12.494 14.668 11.306 1.00 86.69 220 SER A CA 1
ATOM 1751 C C . SER A 1 220 ? -13.516 14.168 10.284 1.00 86.69 220 SER A C 1
ATOM 1753 O O . SER A 1 220 ? -14.023 14.978 9.518 1.00 86.69 220 SER A O 1
ATOM 1755 N N . LEU A 1 221 ? -13.797 12.863 10.253 1.00 86.06 221 LEU A N 1
ATOM 1756 C CA . LEU A 1 221 ? -14.657 12.225 9.248 1.00 86.06 221 LEU A CA 1
ATOM 1757 C C . LEU A 1 221 ? -16.049 11.859 9.782 1.00 86.06 221 LEU A C 1
ATOM 1759 O O . LEU A 1 221 ? -16.987 11.702 9.013 1.00 86.06 221 LEU A O 1
ATOM 1763 N N . GLY A 1 222 ? -16.194 11.699 11.097 1.00 86.69 222 GLY A N 1
ATOM 1764 C CA . GLY A 1 222 ? -17.332 11.006 11.689 1.00 86.69 222 GLY A CA 1
ATOM 1765 C C . GLY A 1 222 ? -17.157 9.483 11.674 1.00 86.69 222 GLY A C 1
ATOM 1766 O O . GLY A 1 222 ? -16.324 8.919 10.962 1.00 86.69 222 GLY A O 1
ATOM 1767 N N . GLU A 1 223 ? -17.951 8.801 12.499 1.00 86.12 223 GLU A N 1
ATOM 1768 C CA . GLU A 1 223 ? -17.815 7.361 12.755 1.00 86.12 223 GLU A CA 1
ATOM 1769 C C . GLU A 1 223 ? -18.096 6.505 11.508 1.00 86.12 223 GLU A C 1
ATOM 1771 O O . GLU A 1 223 ? -17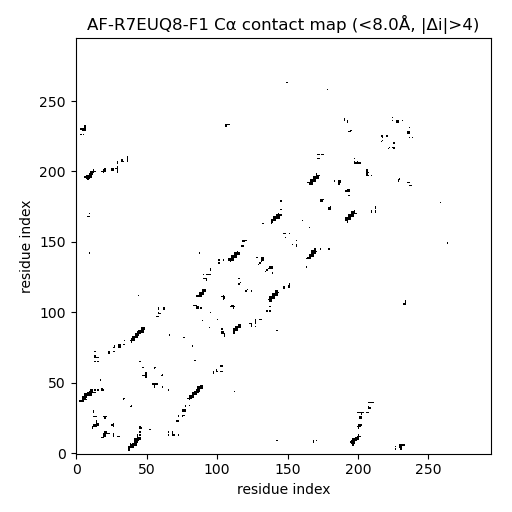.397 5.528 11.251 1.00 86.12 223 GLU A O 1
ATOM 1776 N N . ALA A 1 224 ? -19.099 6.876 10.705 1.00 83.62 224 ALA A N 1
ATOM 1777 C CA . ALA A 1 224 ? -19.481 6.125 9.509 1.00 83.62 224 ALA A CA 1
ATOM 1778 C C . ALA A 1 224 ? -18.374 6.138 8.441 1.00 83.62 224 ALA A C 1
ATOM 1780 O O . ALA A 1 224 ? -17.962 5.078 7.968 1.00 83.62 224 ALA A O 1
ATOM 1781 N N . ASP A 1 225 ? -17.846 7.320 8.115 1.00 83.31 225 ASP A N 1
ATOM 1782 C CA . ASP A 1 225 ? -16.800 7.479 7.102 1.00 83.31 225 ASP A CA 1
ATOM 1783 C C . ASP A 1 225 ? -15.458 6.906 7.570 1.00 83.31 225 ASP A C 1
ATOM 1785 O O . ASP A 1 225 ? -14.754 6.268 6.785 1.00 83.31 225 ASP A O 1
ATOM 1789 N N . PHE A 1 226 ? -15.126 7.044 8.860 1.00 87.19 226 PHE A N 1
ATOM 1790 C CA . PHE A 1 226 ? -13.978 6.354 9.449 1.00 87.19 226 PHE A CA 1
ATOM 1791 C C . PHE A 1 226 ? -14.098 4.832 9.299 1.00 87.19 226 PHE A C 1
ATOM 1793 O O . PHE A 1 226 ? -13.155 4.173 8.856 1.00 87.19 226 PHE A O 1
ATOM 1800 N N . ASN A 1 227 ? -15.264 4.269 9.620 1.00 85.12 227 ASN A N 1
ATOM 1801 C CA . ASN A 1 227 ? -15.493 2.837 9.482 1.00 85.12 227 ASN A CA 1
ATOM 1802 C C . ASN A 1 227 ? -15.384 2.396 8.018 1.00 85.12 227 ASN A C 1
ATOM 1804 O O . ASN A 1 227 ? -14.704 1.412 7.746 1.00 85.12 227 ASN A O 1
ATOM 1808 N N . LEU A 1 228 ? -15.950 3.134 7.057 1.00 80.50 228 LEU A N 1
ATOM 1809 C CA . LEU A 1 228 ? -15.784 2.831 5.627 1.00 80.50 228 LEU A CA 1
ATOM 1810 C C . LEU A 1 228 ? -14.309 2.820 5.199 1.00 80.50 228 LEU A C 1
ATOM 1812 O O . LEU A 1 228 ? -13.875 1.895 4.508 1.00 80.50 228 LEU A O 1
ATOM 1816 N N . LEU A 1 229 ? -13.537 3.808 5.652 1.00 84.56 229 LEU A N 1
ATOM 1817 C CA . LEU A 1 229 ? -12.114 3.946 5.352 1.00 84.56 229 LEU A CA 1
ATOM 1818 C C . LEU A 1 229 ? -11.284 2.779 5.907 1.00 84.56 229 LEU A C 1
ATOM 1820 O O . LEU A 1 229 ? -10.416 2.250 5.215 1.00 84.56 229 LEU A O 1
ATOM 1824 N N . MET A 1 230 ? -11.570 2.344 7.136 1.00 83.25 230 MET A N 1
ATOM 1825 C CA . MET A 1 230 ? -10.799 1.297 7.817 1.00 83.25 230 MET A CA 1
ATOM 1826 C C . MET A 1 230 ? -11.303 -0.131 7.530 1.00 83.25 230 MET A C 1
ATOM 1828 O O . MET A 1 230 ? -10.555 -1.101 7.699 1.00 83.25 230 MET A O 1
ATOM 1832 N N . LEU A 1 231 ? -12.557 -0.290 7.082 1.00 74.31 231 LEU A N 1
ATOM 1833 C CA . LEU A 1 231 ? -13.162 -1.580 6.722 1.00 74.31 231 LEU A CA 1
ATOM 1834 C C . LEU A 1 231 ? -12.948 -1.962 5.246 1.00 74.31 231 LEU A C 1
ATOM 1836 O O . LEU A 1 231 ? -13.035 -3.147 4.897 1.00 74.31 231 LEU A O 1
ATOM 1840 N N . GLY A 1 232 ? -12.717 -0.994 4.364 1.00 63.53 232 GLY A N 1
ATOM 1841 C CA . GLY A 1 232 ? -12.752 -1.200 2.921 1.00 63.53 232 GLY A CA 1
ATOM 1842 C C . GLY A 1 232 ? -11.560 -1.982 2.380 1.00 63.53 232 GLY A C 1
ATOM 1843 O O . GLY A 1 232 ? -10.597 -1.380 1.938 1.00 63.53 232 GLY A O 1
ATOM 1844 N N . ALA A 1 233 ? -11.634 -3.315 2.315 1.00 51.56 233 ALA A N 1
ATOM 1845 C CA . ALA A 1 233 ? -10.646 -4.055 1.528 1.00 51.56 233 ALA A CA 1
ATOM 1846 C C . ALA A 1 233 ? -10.857 -3.805 0.023 1.00 51.56 233 ALA A C 1
ATOM 1848 O O . ALA A 1 233 ? -9.884 -3.568 -0.682 1.00 51.56 233 ALA A O 1
ATOM 1849 N N . LEU A 1 234 ? -12.107 -3.841 -0.472 1.00 50.12 234 LEU A N 1
ATOM 1850 C CA . LEU A 1 234 ? -12.433 -3.836 -1.914 1.00 50.12 234 LEU A CA 1
ATOM 1851 C C . LEU A 1 234 ? -13.841 -3.273 -2.252 1.00 50.12 234 LEU A C 1
ATOM 1853 O O . LEU A 1 234 ? -14.418 -3.588 -3.288 1.00 50.12 234 LEU A O 1
ATOM 1857 N N . LYS A 1 235 ? -14.416 -2.423 -1.392 1.00 44.53 235 LYS A N 1
ATOM 1858 C CA . LYS A 1 235 ? -15.581 -1.569 -1.705 1.00 44.53 235 LYS A CA 1
ATOM 1859 C C . LYS A 1 235 ? -15.330 -0.208 -1.063 1.00 44.53 235 LYS A C 1
ATOM 1861 O O . LYS A 1 235 ? -15.643 -0.005 0.105 1.00 44.53 235 LYS A O 1
ATOM 1866 N N . PHE A 1 236 ? -14.637 0.664 -1.786 1.00 47.06 236 PHE A N 1
ATOM 1867 C CA . PHE A 1 236 ? -14.189 1.952 -1.266 1.00 47.06 236 PHE A CA 1
ATOM 1868 C C . PHE A 1 236 ? -15.315 2.981 -1.165 1.00 47.06 236 PHE A C 1
ATOM 1870 O O . PHE A 1 236 ? -16.223 3.013 -1.993 1.00 47.06 236 PHE A O 1
ATOM 1877 N N . CYS A 1 237 ? -15.171 3.827 -0.145 1.00 35.56 237 CYS A N 1
ATOM 1878 C CA . CYS A 1 237 ? -15.809 5.113 0.116 1.00 35.56 237 CYS A CA 1
ATOM 1879 C C . CYS A 1 237 ? -16.732 5.645 -0.992 1.00 35.56 237 CYS A C 1
ATOM 1881 O O . CYS A 1 237 ? -16.299 6.294 -1.943 1.00 35.56 237 CYS A O 1
ATOM 1883 N N . ARG A 1 238 ? -18.033 5.474 -0.779 1.00 35.34 238 ARG A N 1
ATOM 1884 C CA . ARG A 1 238 ? -19.016 6.513 -1.075 1.00 35.34 238 ARG A CA 1
ATOM 1885 C C . ARG A 1 238 ? -19.815 6.738 0.206 1.00 35.34 238 ARG A C 1
ATOM 1887 O O . ARG A 1 238 ? -20.545 5.824 0.583 1.00 35.34 238 ARG A O 1
ATOM 1894 N N . PRO A 1 239 ? -19.776 7.918 0.838 1.00 32.53 239 PRO A N 1
ATOM 1895 C CA . PRO A 1 239 ? -21.029 8.437 1.347 1.00 32.53 239 PRO A CA 1
ATOM 1896 C C . PRO A 1 239 ? -21.948 8.646 0.126 1.00 32.53 239 PRO A C 1
ATOM 1898 O O . PRO A 1 239 ? -21.475 9.116 -0.919 1.00 32.53 239 PRO A O 1
ATOM 1901 N N . PRO A 1 240 ? -23.236 8.266 0.174 1.00 33.38 240 PRO A N 1
ATOM 1902 C CA . PRO A 1 240 ? -24.190 8.776 -0.795 1.00 33.38 240 PRO A CA 1
ATOM 1903 C C . PRO A 1 240 ? -24.231 10.290 -0.589 1.00 33.38 240 PRO A C 1
ATOM 1905 O O . PRO A 1 240 ? -24.822 10.782 0.366 1.00 33.38 240 PRO A O 1
ATOM 1908 N N . VAL A 1 241 ? -23.535 11.044 -1.438 1.00 38.34 241 VAL A N 1
ATOM 1909 C CA . VAL A 1 241 ? -23.695 12.493 -1.451 1.00 38.34 241 VAL A CA 1
ATOM 1910 C C . VAL A 1 241 ? -25.049 12.756 -2.101 1.00 38.34 241 VAL A C 1
ATOM 1912 O O . VAL A 1 241 ? -25.152 12.904 -3.317 1.00 38.34 241 VAL A O 1
ATOM 1915 N N . GLU A 1 242 ? -26.101 12.817 -1.287 1.00 30.81 242 GLU A N 1
ATOM 1916 C CA . GLU A 1 242 ? -27.165 13.771 -1.569 1.00 30.81 242 GLU A CA 1
ATOM 1917 C C . GLU A 1 242 ? -26.512 15.150 -1.548 1.00 30.81 242 GLU A C 1
ATOM 1919 O O . GLU A 1 242 ? -26.199 15.723 -0.503 1.00 30.81 242 GLU A O 1
ATOM 1924 N N . ILE A 1 243 ? -26.221 15.656 -2.743 1.00 34.09 243 ILE A N 1
ATOM 1925 C CA . ILE A 1 243 ? -25.751 17.017 -2.941 1.00 34.09 243 ILE A CA 1
ATOM 1926 C C . ILE A 1 243 ? -26.917 17.922 -2.536 1.00 34.09 243 ILE A C 1
ATOM 1928 O O . ILE A 1 243 ? -27.766 18.259 -3.362 1.00 34.09 243 ILE A O 1
ATOM 1932 N N . ARG A 1 244 ? -26.955 18.369 -1.275 1.00 31.06 244 ARG A N 1
ATOM 1933 C CA . ARG A 1 244 ? -27.585 19.655 -0.974 1.00 31.06 244 ARG A CA 1
ATOM 1934 C C . ARG A 1 244 ? -26.748 20.702 -1.691 1.00 31.06 244 ARG A C 1
ATOM 1936 O O . ARG A 1 244 ? -25.663 21.070 -1.248 1.00 31.06 244 ARG A O 1
ATOM 1943 N N . ARG A 1 245 ? -27.239 21.109 -2.863 1.00 33.59 245 ARG A N 1
ATOM 1944 C CA . ARG A 1 245 ? -26.729 22.233 -3.642 1.00 33.59 245 ARG A CA 1
ATOM 1945 C C . ARG A 1 245 ? -26.795 23.486 -2.768 1.00 33.59 245 ARG A C 1
ATOM 1947 O O . ARG A 1 245 ? -27.802 24.180 -2.772 1.00 33.59 245 ARG A O 1
ATOM 1954 N N . HIS A 1 246 ? -25.721 23.789 -2.053 1.00 32.22 246 HIS A N 1
ATOM 1955 C CA . HIS A 1 246 ? -25.367 25.175 -1.801 1.00 32.22 246 HIS A CA 1
ATOM 1956 C C . HIS A 1 246 ? -24.345 25.561 -2.860 1.00 32.22 246 HIS A C 1
ATOM 1958 O O . HIS A 1 246 ? -23.184 25.163 -2.844 1.00 32.22 246 HIS A O 1
ATOM 1964 N N . THR A 1 247 ? -24.870 26.255 -3.860 1.00 35.66 247 THR A N 1
ATOM 1965 C CA . THR A 1 247 ? -24.148 26.976 -4.896 1.00 35.66 247 THR A CA 1
ATOM 1966 C C . THR A 1 247 ? -23.247 28.026 -4.262 1.00 35.66 247 THR A C 1
ATOM 1968 O O . THR A 1 247 ? -23.633 29.178 -4.128 1.00 35.66 247 THR A O 1
ATOM 1971 N N . GLU A 1 248 ? -22.026 27.632 -3.931 1.00 30.11 248 GLU A N 1
ATOM 1972 C CA . GLU A 1 248 ? -20.861 28.493 -4.074 1.00 30.11 248 GLU A CA 1
ATOM 1973 C C . GLU A 1 248 ? -19.791 27.673 -4.787 1.00 30.11 248 GLU A C 1
ATOM 1975 O O . GLU A 1 248 ? -19.515 26.527 -4.433 1.00 30.11 248 GLU A O 1
ATOM 1980 N N . ALA A 1 249 ? -19.248 28.225 -5.868 1.00 32.28 249 ALA A N 1
ATOM 1981 C CA . ALA A 1 249 ? -18.266 27.567 -6.712 1.00 32.28 249 ALA A CA 1
ATOM 1982 C C . ALA A 1 249 ? -17.013 27.193 -5.898 1.00 32.28 249 ALA A C 1
ATOM 1984 O O . ALA A 1 249 ? -16.094 27.996 -5.732 1.00 32.28 249 ALA A O 1
ATOM 1985 N N . PHE A 1 250 ? -16.966 25.956 -5.397 1.00 33.12 250 PHE A N 1
ATOM 1986 C CA . PHE A 1 250 ? -15.801 25.408 -4.716 1.00 33.12 250 PHE A CA 1
ATOM 1987 C C . PHE A 1 250 ? -14.699 25.189 -5.757 1.00 33.12 250 PHE A C 1
ATOM 1989 O O . PHE A 1 250 ? -14.693 24.202 -6.491 1.00 33.12 250 PHE A O 1
ATOM 1996 N N . LYS A 1 251 ? -13.779 26.154 -5.867 1.00 27.62 251 LYS A N 1
ATOM 1997 C CA . LYS A 1 251 ? -12.581 26.030 -6.703 1.00 27.62 251 LYS A CA 1
ATOM 1998 C C . LYS A 1 251 ? -11.713 24.912 -6.118 1.00 27.62 251 LYS A C 1
ATOM 2000 O O . LYS A 1 251 ? -11.187 25.083 -5.014 1.00 27.62 251 LYS A O 1
ATOM 2005 N N . PRO A 1 252 ? -11.525 23.780 -6.814 1.00 35.19 252 PRO A N 1
ATOM 2006 C CA . PRO A 1 252 ? -10.629 22.758 -6.313 1.00 35.19 252 PRO A CA 1
ATOM 2007 C C . PRO A 1 252 ? -9.210 23.362 -6.316 1.00 35.19 252 PRO A C 1
ATOM 2009 O O . PRO A 1 252 ? -8.842 24.082 -7.242 1.00 35.19 252 PRO A O 1
ATOM 2012 N N . TYR A 1 253 ? -8.417 23.094 -5.275 1.00 39.47 253 TYR A N 1
ATOM 2013 C CA . TYR A 1 253 ? -6.975 23.406 -5.196 1.00 39.47 253 TYR A CA 1
ATOM 2014 C C . TYR A 1 253 ? -6.503 24.791 -4.709 1.00 39.47 253 TYR A C 1
ATOM 2016 O O . TYR A 1 253 ? -5.385 25.198 -5.023 1.00 39.47 253 TYR A O 1
ATOM 2024 N N . THR A 1 254 ? -7.221 25.490 -3.824 1.00 32.34 254 THR A N 1
ATOM 2025 C CA . THR A 1 254 ? -6.594 26.625 -3.093 1.00 32.34 254 THR A CA 1
ATOM 2026 C C . THR A 1 254 ? -5.685 26.177 -1.930 1.00 32.34 254 THR A C 1
ATOM 2028 O O . THR A 1 254 ? -4.858 26.954 -1.458 1.00 32.34 254 THR A O 1
ATOM 2031 N N . VAL A 1 255 ? -5.763 24.911 -1.494 1.00 39.03 255 VAL A N 1
ATOM 2032 C CA . VAL A 1 255 ? -4.953 24.386 -0.373 1.00 39.03 255 VAL A CA 1
ATOM 2033 C C . VAL A 1 255 ? -3.483 24.183 -0.759 1.00 39.03 255 VAL A C 1
ATOM 2035 O O . VAL A 1 255 ? -2.611 24.485 0.049 1.00 39.03 255 VAL A O 1
ATOM 2038 N N . VAL A 1 256 ? -3.172 23.796 -2.003 1.00 39.81 256 VAL A N 1
ATOM 2039 C CA . VAL A 1 256 ? -1.770 23.643 -2.453 1.00 39.81 256 VAL A CA 1
ATOM 2040 C C . VAL A 1 256 ? -1.057 24.999 -2.537 1.00 39.81 256 VAL A C 1
ATOM 2042 O O . VAL A 1 256 ? 0.119 25.094 -2.208 1.00 39.81 256 VAL A O 1
ATOM 2045 N N . ARG A 1 257 ? -1.785 26.085 -2.837 1.00 32.62 257 ARG A N 1
ATOM 2046 C CA . ARG A 1 257 ? -1.242 27.456 -2.784 1.00 32.62 257 ARG A CA 1
ATOM 2047 C C . ARG A 1 257 ? -0.961 27.965 -1.362 1.00 32.62 257 ARG A C 1
ATOM 2049 O O . ARG A 1 257 ? -0.221 28.933 -1.220 1.00 32.62 257 ARG A O 1
ATOM 2056 N N . ARG A 1 258 ? -1.532 27.342 -0.321 1.00 34.97 258 ARG A N 1
ATOM 2057 C CA . ARG A 1 258 ? -1.318 27.705 1.097 1.00 34.97 258 ARG A CA 1
ATOM 2058 C C . ARG A 1 258 ? -0.470 26.709 1.886 1.00 34.97 258 ARG A C 1
ATOM 2060 O O . ARG A 1 258 ? -0.048 27.040 2.992 1.00 34.97 258 ARG A O 1
ATOM 2067 N N . ILE A 1 259 ? -0.161 25.539 1.325 1.00 39.81 259 ILE A N 1
ATOM 2068 C CA . ILE A 1 259 ? 1.043 24.799 1.706 1.00 39.81 259 ILE A CA 1
ATOM 2069 C C . ILE A 1 259 ? 2.189 25.606 1.103 1.00 39.81 259 ILE A C 1
ATOM 2071 O O . ILE A 1 259 ? 2.623 25.354 -0.016 1.00 39.81 259 ILE A O 1
ATOM 2075 N N . SER A 1 260 ? 2.622 26.662 1.792 1.00 34.31 260 SER A N 1
ATOM 2076 C CA . SER A 1 260 ? 3.806 27.408 1.388 1.00 34.31 260 SER A CA 1
ATOM 2077 C C . SER A 1 260 ? 4.960 26.409 1.293 1.00 34.31 260 SER A C 1
ATOM 2079 O O . SER A 1 260 ? 5.536 26.025 2.309 1.00 34.31 260 SER A O 1
ATOM 2081 N N . PHE A 1 261 ? 5.300 25.990 0.070 1.00 40.34 261 PHE A N 1
ATOM 2082 C CA . PHE A 1 261 ? 6.426 25.110 -0.272 1.00 40.34 261 PHE A CA 1
ATOM 2083 C C . PHE A 1 261 ? 7.759 25.614 0.324 1.00 40.34 261 PHE A C 1
ATOM 2085 O O . PHE A 1 261 ? 8.707 24.851 0.503 1.00 40.34 261 PHE A O 1
ATOM 2092 N N . LEU A 1 262 ? 7.819 26.896 0.707 1.00 36.56 262 LEU A N 1
ATOM 2093 C CA . LEU A 1 262 ? 8.919 27.508 1.450 1.00 36.56 262 LEU A CA 1
ATOM 2094 C C . LEU A 1 262 ? 9.056 27.026 2.909 1.00 36.56 262 LEU A C 1
ATOM 2096 O O . LEU A 1 262 ? 10.165 27.012 3.439 1.00 36.56 262 LEU A O 1
ATOM 2100 N N . TRP A 1 263 ? 7.965 26.644 3.580 1.00 34.69 263 TRP A N 1
ATOM 2101 C CA . TRP A 1 263 ? 7.977 26.339 5.017 1.00 34.69 263 TRP A CA 1
ATOM 2102 C C . TRP A 1 263 ? 8.409 24.901 5.318 1.00 34.69 263 TRP A C 1
ATOM 2104 O O . TRP A 1 263 ? 9.179 24.683 6.254 1.00 34.69 263 TRP A O 1
ATOM 2114 N N . LEU A 1 264 ? 8.030 23.933 4.472 1.00 37.94 264 LEU A N 1
ATOM 2115 C CA . LEU A 1 264 ? 8.559 22.566 4.561 1.00 37.94 264 LEU A CA 1
ATOM 2116 C C . LEU A 1 264 ? 10.052 22.486 4.204 1.00 37.94 264 LEU A C 1
ATOM 2118 O O . LEU A 1 264 ? 10.766 21.681 4.795 1.00 37.94 264 LEU A O 1
ATOM 2122 N N . ARG A 1 265 ? 10.566 23.380 3.343 1.00 38.78 265 ARG A N 1
ATOM 2123 C CA . ARG A 1 265 ? 12.010 23.485 3.056 1.00 38.78 265 ARG A 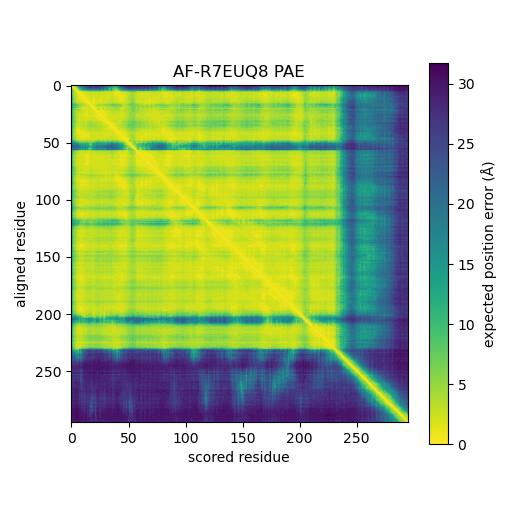CA 1
ATOM 2124 C C . ARG A 1 265 ? 12.837 24.033 4.226 1.00 38.78 265 ARG A C 1
ATOM 2126 O O . ARG A 1 265 ? 13.990 23.636 4.373 1.00 38.78 265 ARG A O 1
ATOM 2133 N N . ARG A 1 266 ? 12.277 24.888 5.094 1.00 33.88 266 ARG A N 1
ATOM 2134 C CA . ARG A 1 266 ? 13.019 25.476 6.233 1.00 33.88 266 ARG A CA 1
ATOM 2135 C C . ARG A 1 266 ? 13.318 24.496 7.375 1.00 33.88 266 ARG A C 1
ATOM 2137 O O . ARG A 1 266 ? 14.258 24.742 8.119 1.00 33.88 266 ARG A O 1
ATOM 2144 N N . ARG A 1 267 ? 12.603 23.369 7.494 1.00 34.81 267 ARG A N 1
ATOM 2145 C CA . ARG A 1 267 ? 12.901 22.316 8.496 1.00 34.81 267 ARG A CA 1
ATOM 2146 C C . ARG A 1 267 ? 13.780 21.169 7.980 1.00 34.81 267 ARG A C 1
ATOM 2148 O O . ARG A 1 267 ? 14.128 20.277 8.747 1.00 34.81 267 ARG A O 1
ATOM 2155 N N . VAL A 1 268 ? 14.207 21.212 6.714 1.00 40.34 268 VAL A N 1
ATOM 2156 C CA . VAL A 1 268 ? 15.134 20.224 6.120 1.00 40.34 268 VAL A CA 1
ATOM 2157 C C . VAL A 1 268 ? 16.527 20.258 6.776 1.00 40.34 268 VAL A C 1
ATOM 2159 O O . VAL A 1 268 ? 17.297 19.313 6.621 1.00 40.34 268 VAL A O 1
ATOM 2162 N N . TYR A 1 269 ? 16.849 21.284 7.571 1.00 32.97 269 TYR A N 1
ATOM 2163 C CA . TYR A 1 269 ? 18.105 21.322 8.325 1.00 32.97 269 TYR A CA 1
ATOM 2164 C C . TYR A 1 269 ? 18.163 20.329 9.500 1.00 32.97 269 TYR A C 1
ATOM 2166 O O . TYR A 1 269 ? 19.252 19.848 9.789 1.00 32.97 269 TYR A O 1
ATOM 2174 N N . ASP A 1 270 ? 17.031 19.925 10.089 1.00 32.06 270 ASP A N 1
ATOM 2175 C CA . ASP A 1 270 ? 17.023 18.982 11.226 1.00 32.06 270 ASP A CA 1
ATOM 2176 C C . ASP A 1 270 ? 16.959 17.504 10.791 1.00 32.06 270 ASP A C 1
ATOM 2178 O O . ASP A 1 270 ? 17.515 16.614 11.429 1.00 32.06 270 ASP A O 1
ATOM 2182 N N . VAL A 1 271 ? 16.350 17.214 9.634 1.00 34.34 271 VAL A N 1
ATOM 2183 C CA . VAL A 1 271 ? 16.230 15.833 9.114 1.00 34.34 271 VAL A CA 1
ATOM 2184 C C . VAL A 1 271 ? 17.558 15.312 8.534 1.00 34.34 271 VAL A C 1
ATOM 2186 O O . VAL A 1 271 ? 17.756 14.100 8.416 1.00 34.34 271 VAL A O 1
ATOM 2189 N N . ARG A 1 272 ? 18.522 16.201 8.240 1.00 29.56 272 ARG A N 1
ATOM 2190 C CA . ARG A 1 272 ? 19.883 15.805 7.827 1.00 29.56 272 ARG A CA 1
ATOM 2191 C C . ARG A 1 272 ? 20.606 14.976 8.893 1.00 29.56 272 ARG A C 1
ATOM 2193 O O . ARG A 1 272 ? 21.435 14.148 8.526 1.00 29.56 272 ARG A O 1
ATOM 2200 N N . VAL A 1 273 ? 20.254 15.123 10.172 1.00 31.33 273 VAL A N 1
ATOM 2201 C CA . VAL A 1 273 ? 20.854 14.345 11.268 1.00 31.33 273 VAL A CA 1
ATOM 2202 C C . VAL A 1 273 ? 20.412 12.873 11.223 1.00 31.33 273 VAL A C 1
ATOM 2204 O O . VAL A 1 273 ? 21.224 11.985 11.468 1.00 31.33 273 VAL A O 1
ATOM 2207 N N . CYS A 1 274 ? 19.175 12.584 10.804 1.00 30.55 274 CYS A N 1
ATOM 2208 C CA . CYS A 1 274 ? 18.685 11.204 10.674 1.00 30.55 274 CYS A CA 1
ATOM 2209 C C . CYS A 1 274 ? 19.189 10.501 9.400 1.00 30.55 274 CYS A C 1
ATOM 2211 O O . CYS A 1 274 ? 19.488 9.309 9.427 1.00 30.55 274 CYS A O 1
ATOM 2213 N N . LEU A 1 275 ? 19.339 11.226 8.285 1.00 32.88 275 LEU A N 1
ATOM 2214 C CA . LEU A 1 275 ? 19.844 10.647 7.030 1.00 32.88 275 LEU A CA 1
ATOM 2215 C C . LEU A 1 275 ? 21.347 10.313 7.086 1.00 32.88 275 LEU A C 1
ATOM 2217 O O . LEU A 1 275 ? 21.789 9.382 6.414 1.00 32.88 275 LEU A O 1
ATOM 2221 N N . PHE A 1 276 ? 22.131 11.000 7.928 1.00 29.11 276 PHE A N 1
ATOM 2222 C CA . PHE A 1 276 ? 23.567 10.726 8.074 1.00 29.11 276 PHE A CA 1
ATOM 2223 C C . PHE A 1 276 ? 23.877 9.417 8.827 1.00 29.11 276 PHE A C 1
ATOM 2225 O O . PHE A 1 276 ? 24.956 8.851 8.649 1.00 29.11 276 PHE A O 1
ATOM 2232 N N . GLN A 1 277 ? 22.940 8.893 9.627 1.00 30.94 277 GLN A N 1
ATOM 2233 C CA . GLN A 1 277 ? 23.111 7.599 10.302 1.00 30.94 277 GLN A CA 1
ATOM 2234 C C . GLN A 1 277 ? 22.818 6.400 9.387 1.00 30.94 277 GLN A C 1
ATOM 2236 O O . GLN A 1 277 ? 23.439 5.354 9.553 1.00 30.94 277 GLN A O 1
ATOM 2241 N N . ALA A 1 278 ? 21.971 6.557 8.363 1.00 32.94 278 ALA A N 1
ATOM 2242 C CA . ALA A 1 278 ? 21.726 5.503 7.373 1.00 32.94 278 ALA A CA 1
ATOM 2243 C C . ALA A 1 278 ? 22.914 5.305 6.406 1.00 32.94 278 ALA A C 1
ATOM 2245 O O . ALA A 1 278 ? 23.175 4.189 5.967 1.00 32.94 278 ALA A O 1
ATOM 2246 N N . GLY A 1 279 ? 23.682 6.363 6.120 1.00 31.53 279 GLY A N 1
ATOM 2247 C CA . GLY A 1 279 ? 24.850 6.305 5.229 1.00 31.53 279 GLY A CA 1
ATOM 2248 C C . GLY A 1 279 ? 26.137 5.746 5.853 1.00 31.53 279 GLY A C 1
ATOM 2249 O O . GLY A 1 279 ? 27.083 5.466 5.123 1.00 31.53 279 GLY A O 1
ATOM 2250 N N . ARG A 1 280 ? 26.207 5.567 7.182 1.00 29.84 280 ARG A N 1
ATOM 2251 C CA . ARG A 1 280 ? 27.416 5.066 7.877 1.00 29.84 280 ARG A CA 1
ATOM 2252 C C . ARG A 1 280 ? 27.410 3.565 8.184 1.00 29.84 280 ARG A C 1
ATOM 2254 O O . ARG A 1 280 ? 28.436 3.048 8.612 1.00 29.84 280 ARG A O 1
ATOM 2261 N N . ILE A 1 281 ? 26.304 2.859 7.941 1.00 33.94 281 ILE A N 1
ATOM 2262 C CA . ILE A 1 281 ? 26.197 1.412 8.210 1.00 33.94 281 ILE A CA 1
ATOM 2263 C C . ILE A 1 281 ? 26.656 0.565 7.000 1.00 33.94 281 ILE A C 1
ATOM 2265 O O . ILE A 1 281 ? 27.004 -0.597 7.165 1.00 33.94 281 ILE A O 1
ATOM 2269 N N . CYS A 1 282 ? 26.810 1.159 5.809 1.00 34.06 282 CYS A N 1
ATOM 2270 C CA . CYS A 1 282 ? 27.324 0.472 4.609 1.00 34.06 282 CYS A CA 1
ATOM 2271 C C . CYS A 1 282 ? 28.839 0.629 4.368 1.00 34.06 282 CYS A C 1
ATOM 2273 O O . CYS A 1 282 ? 29.305 0.444 3.248 1.00 34.06 282 CYS A O 1
ATOM 2275 N N . GLY A 1 283 ? 29.633 0.970 5.385 1.00 33.16 283 GLY A N 1
ATOM 2276 C CA . GLY A 1 283 ? 31.064 1.226 5.199 1.00 33.16 283 GLY A CA 1
ATOM 2277 C C . GLY A 1 283 ? 31.918 0.805 6.382 1.00 33.16 283 GLY A C 1
ATOM 2278 O O . GLY A 1 283 ? 32.527 1.666 7.006 1.00 33.16 283 GLY A O 1
ATOM 2279 N N . ARG A 1 284 ? 31.956 -0.493 6.710 1.00 31.06 284 ARG A N 1
ATOM 2280 C CA . ARG A 1 284 ? 33.008 -1.097 7.554 1.00 31.06 284 ARG A CA 1
ATOM 2281 C C . ARG A 1 284 ? 32.986 -2.627 7.463 1.00 31.06 284 ARG A C 1
ATOM 2283 O O . ARG A 1 284 ? 32.503 -3.303 8.359 1.00 31.06 284 ARG A O 1
ATOM 2290 N N . ALA A 1 285 ? 33.536 -3.158 6.375 1.00 30.78 285 ALA A N 1
ATOM 2291 C CA . ALA A 1 285 ? 34.094 -4.511 6.324 1.00 30.78 285 ALA A CA 1
ATOM 2292 C C . ALA A 1 285 ? 35.004 -4.648 5.092 1.00 30.78 285 ALA A C 1
ATOM 2294 O O . ALA A 1 285 ? 34.553 -5.073 4.038 1.00 30.78 285 ALA A O 1
ATOM 2295 N N . ALA A 1 286 ? 36.262 -4.222 5.225 1.00 30.81 286 ALA A N 1
ATOM 2296 C CA . ALA A 1 286 ? 37.429 -4.765 4.517 1.00 30.81 286 ALA A CA 1
ATOM 2297 C C . ALA A 1 286 ? 38.671 -3.991 4.993 1.00 30.81 286 ALA A C 1
ATOM 2299 O O . ALA A 1 286 ? 38.956 -2.891 4.526 1.00 30.81 286 ALA A O 1
ATOM 2300 N N . GLY A 1 287 ? 39.372 -4.538 5.986 1.00 27.23 287 GLY A N 1
ATOM 2301 C CA . GLY A 1 287 ? 40.739 -4.134 6.304 1.00 27.23 287 GLY A CA 1
ATOM 2302 C C . GLY A 1 287 ? 41.708 -4.891 5.398 1.00 27.23 287 GLY A C 1
ATOM 2303 O O . GLY A 1 287 ? 41.548 -6.097 5.225 1.00 27.23 287 GLY A O 1
ATOM 2304 N N . GLY A 1 288 ? 42.698 -4.194 4.835 1.00 26.52 288 GLY A N 1
ATOM 2305 C CA . GLY A 1 288 ? 43.761 -4.833 4.056 1.00 26.52 288 GLY A CA 1
ATOM 2306 C C . GLY A 1 288 ? 44.660 -3.897 3.241 1.00 26.52 288 GLY A C 1
ATOM 2307 O O . GLY A 1 288 ? 44.621 -3.971 2.026 1.00 26.52 288 GLY A O 1
ATOM 2308 N N . SER A 1 289 ? 45.488 -3.101 3.937 1.00 28.98 289 SER A N 1
ATOM 2309 C CA . SER A 1 289 ? 46.840 -2.597 3.568 1.00 28.98 289 SER A CA 1
ATOM 2310 C C . SER A 1 289 ? 47.065 -1.707 2.312 1.00 28.98 289 SER A C 1
ATOM 2312 O O . SER A 1 289 ? 46.425 -1.903 1.284 1.00 28.98 289 SER A O 1
ATOM 2314 N N . PRO A 1 290 ? 47.997 -0.720 2.358 1.00 34.62 290 PRO A N 1
ATOM 2315 C CA . PRO A 1 290 ? 48.080 0.375 1.394 1.00 34.62 290 PRO A CA 1
ATOM 2316 C C . PRO A 1 290 ? 49.069 0.084 0.258 1.00 34.62 290 PRO A C 1
ATOM 2318 O O . PRO A 1 290 ? 50.191 -0.363 0.499 1.00 34.62 290 PRO A O 1
ATOM 2321 N N . PHE A 1 291 ? 48.698 0.420 -0.979 1.00 29.42 291 PHE A N 1
ATOM 2322 C CA . PHE A 1 291 ? 49.653 0.476 -2.084 1.00 29.42 291 PHE A CA 1
ATOM 2323 C C . PHE A 1 291 ? 50.184 1.897 -2.280 1.00 29.42 291 PHE A C 1
ATOM 2325 O O . PHE A 1 291 ? 49.439 2.876 -2.317 1.00 29.42 291 PHE A O 1
ATOM 2332 N N . ARG A 1 292 ? 51.516 1.950 -2.328 1.00 30.83 292 ARG A N 1
ATOM 2333 C CA . ARG A 1 292 ? 52.390 3.111 -2.484 1.00 30.83 292 ARG A CA 1
ATOM 2334 C C . ARG A 1 292 ? 52.195 3.816 -3.827 1.00 30.83 292 ARG A C 1
ATOM 2336 O O . ARG A 1 292 ? 51.788 3.214 -4.814 1.00 30.83 292 ARG A O 1
ATOM 2343 N N . ALA A 1 293 ? 52.558 5.093 -3.805 1.00 31.03 293 ALA A N 1
ATOM 2344 C CA . ALA A 1 293 ? 52.651 6.007 -4.930 1.00 31.03 293 ALA A CA 1
ATOM 2345 C C . ALA A 1 293 ? 53.571 5.511 -6.063 1.00 31.03 293 ALA A C 1
ATOM 2347 O O . ALA A 1 293 ? 54.633 4.977 -5.755 1.00 31.03 293 ALA A O 1
ATOM 2348 N N . LEU A 1 294 ? 53.118 5.789 -7.299 1.00 28.42 294 LEU A N 1
ATOM 2349 C CA . LEU A 1 294 ? 53.805 6.282 -8.519 1.00 28.42 294 LEU A CA 1
ATOM 2350 C C . LEU A 1 294 ? 55.124 5.600 -8.965 1.00 28.42 294 LEU A C 1
ATOM 2352 O O . LEU A 1 294 ? 55.910 5.133 -8.144 1.00 28.42 294 LEU A O 1
ATOM 2356 N N . PRO A 1 295 ? 55.380 5.516 -10.284 1.00 42.97 295 PRO A N 1
ATOM 2357 C CA . PRO A 1 295 ? 55.562 6.683 -11.166 1.00 42.97 295 PRO A CA 1
ATOM 2358 C C . PRO A 1 295 ? 54.377 7.000 -12.078 1.00 42.97 295 PRO A C 1
ATOM 2360 O O . PRO A 1 295 ? 53.706 6.048 -12.531 1.00 42.97 295 PRO A O 1
#

Nearest PDB structures (foldseek):
  3qy7-assembly1_A  TM=7.642E-01  e=1.389E-09  Bacillus subtilis
  2wjd-assembly1_A  TM=7.855E-01  e=6.384E-09  Streptococcus pneumoniae
  5n2p-assembly1_A  TM=3.644E-01  e=3.422E-02  Saccharolobus solfataricus
  3ewd-assembly1_A  TM=5.604E-01  e=4.715E-01  Plasmodium vivax
  3hq1-assembly1_A  TM=4.920E-01  e=1.414E+00  Mycobacterium tuberculosis H37Rv

Solvent-accessible surface area (backbone atoms only — not comparable to full-atom values): 17115 Å² total; per-residue (Å²): 132,85,77,70,64,24,43,33,67,30,29,23,45,58,50,44,100,89,46,39,14,95,39,60,64,44,18,31,58,45,36,59,33,36,61,82,51,48,38,29,30,41,26,39,31,50,78,45,44,59,90,82,39,91,87,32,89,40,63,69,54,43,52,53,51,53,53,52,49,47,61,74,38,50,86,41,49,51,89,83,49,49,79,42,76,43,24,25,36,50,52,49,81,64,66,77,67,55,93,57,50,72,75,38,32,40,75,70,74,38,32,32,37,32,32,70,55,77,74,61,83,59,77,58,45,54,56,48,51,48,41,36,44,75,73,70,60,32,33,46,25,35,47,51,43,71,63,48,74,78,59,50,57,69,68,58,54,52,52,62,74,65,44,79,83,36,31,41,24,33,38,50,72,53,56,80,37,69,67,48,42,54,51,51,52,52,36,51,76,70,70,45,48,64,40,47,12,55,58,25,29,60,67,55,78,80,38,46,66,45,64,68,54,53,52,51,44,31,72,74,57,34,67,67,54,36,47,39,55,36,53,40,86,70,66,72,77,70,78,86,75,78,75,77,81,72,92,62,90,78,71,85,70,66,62,66,75,67,54,50,71,69,59,69,58,68,55,52,75,64,55,52,65,62,56,56,60,67,69,59,74,84,69,86,90,83,88,80,84,87,85,79,82,81,134

Radius of gyration: 20.81 Å; Cα contacts (8 Å, |Δi|>4): 429; chains: 1; bounding box: 83×48×41 Å

Mean predicted aligned error: 11.46 Å

Secondary structure (DSSP, 8-state):
-----EEEEEE--S-BTTBS-SSHHHHHHHHHHHHHTTEEEEEE--EE-TTTSTT--SHHHHHHHHHHHHHHHGGGSPTTPEEEE--EEEP-TTTT-STTGGGG-BTTTTEEEEE--SSS--THHHHHHHIIIIII--EEEETTGGGHHHHS-HHHHHHHHTSTT-EEEEEGGGGGSHHHHHHHHHHHHTT-EEEEE----S-SHHHH--HHHHHHHHHHH-HHHHHHHHH-SSS----------------TTTTTTTS-HHHHHHTHHHHHHHHHHHTTTTS------PPPP--

Foldseek 3Di:
DPLFQFEFQEEALQCDPVFFDVDLVQSLLLLVLCVVLSHQEYEHAAADDCPPDPPSVAPVRVLVRSVVSCVSNVVSRDPRRHYHYAYAYEDDQCSVVHPCSQVRWDDVVTEHHYEADPDDHDPSSVVVLCCVCPVVVYAYEHEQQVNNVLRPDPVVVVVQLPRPNHEYEHELCVVVDVLSVVVVVLCVVVVHHYAYHLHHRGRDPRRSDNPVSLVVCCVSPNDVQSSQRRNCPPDHDDDPPPPPDPDDPPDRDPSVVVVPSVVSVVCVVVCVVVVVVVVPVPDDDDDDDDDDDDD

pLDDT: mean 76.91, std 24.03, range [26.52, 97.81]